Protein AF-0000000072580830 (afdb_homodimer)

Structure (mmCIF, N/CA/C/O backbone):
data_AF-0000000072580830-model_v1
#
loop_
_entity.id
_entity.type
_entity.pdbx_description
1 polymer 'Putative membrane protein'
#
loop_
_atom_site.group_PDB
_atom_site.id
_atom_site.type_symbol
_atom_site.label_atom_id
_atom_site.label_alt_id
_atom_site.label_comp_id
_atom_site.label_asym_id
_atom_site.label_entity_id
_atom_site.label_seq_id
_atom_site.pdbx_PDB_ins_code
_atom_site.Cartn_x
_atom_site.Cartn_y
_atom_site.Cartn_z
_atom_site.occupancy
_atom_site.B_iso_or_equiv
_atom_site.auth_seq_id
_atom_site.auth_comp_id
_atom_site.auth_asym_id
_atom_site.auth_atom_id
_atom_site.pdbx_PDB_model_num
ATOM 1 N N . M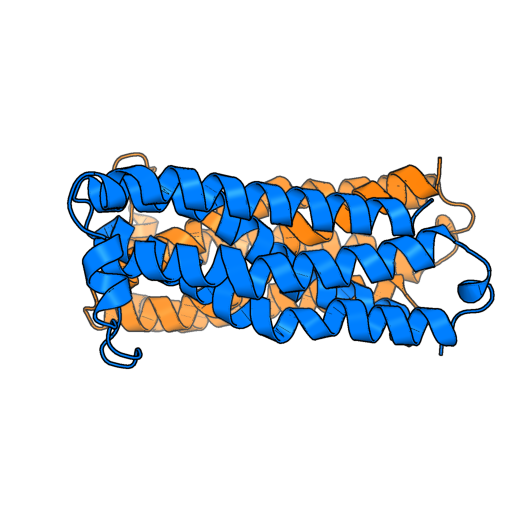ET A 1 1 ? 3.145 -28.297 0.633 1 57.72 1 MET A N 1
ATOM 2 C CA . MET A 1 1 ? 4.148 -27.438 1.234 1 57.72 1 MET A CA 1
ATOM 3 C C . MET A 1 1 ? 4.535 -26.312 0.28 1 57.72 1 MET A C 1
ATOM 5 O O . MET A 1 1 ? 4.578 -25.141 0.674 1 57.72 1 MET A O 1
ATOM 9 N N . ASP A 1 2 ? 4.383 -26.469 -0.96 1 78.81 2 ASP A N 1
ATOM 10 C CA . ASP A 1 2 ? 4.867 -25.516 -1.951 1 78.81 2 ASP A CA 1
ATOM 11 C C . ASP A 1 2 ? 3.873 -24.375 -2.137 1 78.81 2 ASP A C 1
ATOM 13 O O . ASP A 1 2 ? 4.262 -23.203 -2.156 1 78.81 2 ASP A O 1
ATOM 17 N N . GLN A 1 3 ? 2.648 -24.781 -1.882 1 88.38 3 GLN A N 1
ATOM 18 C CA . GLN A 1 3 ? 1.638 -23.75 -2.107 1 88.38 3 GLN A CA 1
ATOM 19 C C . GLN A 1 3 ? 1.532 -22.812 -0.91 1 88.38 3 GLN A C 1
ATOM 21 O O . GLN A 1 3 ? 1.237 -21.625 -1.069 1 88.38 3 GLN A O 1
ATOM 26 N N . PHE A 1 4 ? 1.836 -23.453 0.18 1 94.25 4 PHE A N 1
ATOM 27 C CA . PHE A 1 4 ? 1.721 -22.672 1.403 1 94.25 4 PHE A CA 1
ATOM 28 C C . PHE A 1 4 ? 2.771 -21.562 1.439 1 94.25 4 PHE A C 1
ATOM 30 O O . PHE A 1 4 ? 2.451 -20.406 1.708 1 94.25 4 PHE A O 1
ATOM 37 N N . ILE A 1 5 ? 3.973 -21.875 1.175 1 95.38 5 ILE A N 1
ATOM 38 C CA . ILE A 1 5 ? 5.066 -20.906 1.218 1 95.38 5 ILE A CA 1
ATOM 39 C C . ILE A 1 5 ? 4.867 -19.859 0.128 1 95.38 5 ILE A C 1
ATOM 41 O O . ILE A 1 5 ? 5.137 -18.672 0.343 1 95.38 5 ILE A O 1
ATOM 45 N N . THR A 1 6 ? 4.418 -20.266 -1.011 1 95.38 6 THR A N 1
ATOM 46 C CA . THR A 1 6 ? 4.16 -19.328 -2.098 1 95.38 6 THR A CA 1
ATOM 47 C C . THR A 1 6 ? 3.051 -18.359 -1.719 1 95.38 6 THR A C 1
ATOM 49 O O . THR A 1 6 ? 3.156 -17.156 -1.986 1 95.38 6 THR A O 1
ATOM 52 N N . ALA A 1 7 ? 2.043 -18.875 -1.079 1 96.94 7 ALA A N 1
ATOM 53 C CA . ALA A 1 7 ? 0.951 -18.016 -0.619 1 96.94 7 ALA A CA 1
ATOM 54 C C . ALA A 1 7 ? 1.455 -16.969 0.364 1 96.94 7 ALA A C 1
ATOM 56 O O . ALA A 1 7 ? 1.143 -15.781 0.228 1 96.94 7 ALA A O 1
ATOM 57 N N . LEU A 1 8 ? 2.248 -17.453 1.294 1 97.75 8 LEU A N 1
ATOM 58 C CA . LEU A 1 8 ? 2.795 -16.547 2.291 1 97.75 8 LEU A CA 1
ATOM 59 C C . LEU A 1 8 ? 3.674 -15.484 1.634 1 97.75 8 LEU A C 1
ATOM 61 O O . LEU A 1 8 ? 3.604 -14.305 1.986 1 97.75 8 LEU A O 1
ATOM 65 N N . HIS A 1 9 ? 4.477 -15.898 0.683 1 97.88 9 HIS A N 1
ATOM 66 C CA . HIS A 1 9 ? 5.367 -15 -0.039 1 97.88 9 HIS A CA 1
ATOM 67 C C . HIS A 1 9 ? 4.582 -13.93 -0.788 1 97.88 9 HIS A C 1
ATOM 69 O O . HIS A 1 9 ? 4.879 -12.734 -0.673 1 97.88 9 HIS A O 1
ATOM 75 N N . VAL A 1 10 ? 3.523 -14.273 -1.488 1 97.94 10 VAL A N 1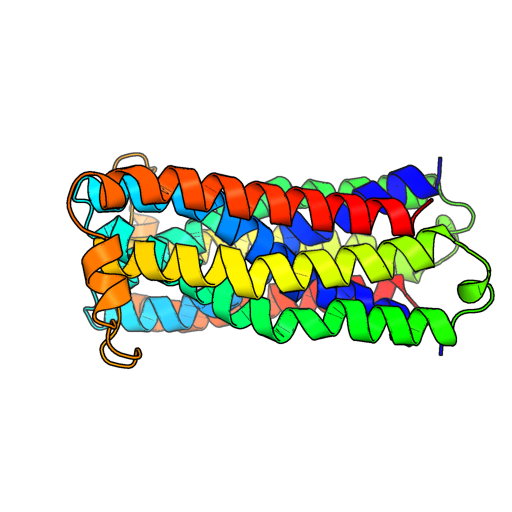
ATOM 76 C CA . VAL A 1 10 ? 2.74 -13.352 -2.305 1 97.94 10 VAL A CA 1
ATOM 77 C C . VAL A 1 10 ? 1.943 -12.414 -1.401 1 97.94 10 VAL A C 1
ATOM 79 O O . VAL A 1 10 ? 1.877 -11.211 -1.651 1 97.94 10 VAL A O 1
ATOM 82 N N . ILE A 1 11 ? 1.366 -12.938 -0.318 1 98.62 11 ILE A N 1
ATOM 83 C CA . ILE A 1 11 ? 0.6 -12.125 0.62 1 98.62 11 ILE A CA 1
ATOM 84 C C . ILE A 1 11 ? 1.52 -11.102 1.287 1 98.62 11 ILE A C 1
ATOM 86 O O . ILE A 1 11 ? 1.152 -9.938 1.44 1 98.62 11 ILE A O 1
ATOM 90 N N . ALA A 1 12 ? 2.709 -11.547 1.646 1 98.62 12 ALA A N 1
ATOM 91 C CA . ALA A 1 12 ? 3.691 -10.617 2.207 1 98.62 12 ALA A CA 1
ATOM 92 C C . ALA A 1 12 ? 4.039 -9.516 1.209 1 98.62 12 ALA A C 1
ATOM 94 O O . ALA A 1 12 ? 4.152 -8.352 1.58 1 98.62 12 ALA A O 1
ATOM 95 N N . ALA A 1 13 ? 4.199 -9.859 -0.048 1 98.69 13 ALA A N 1
ATOM 96 C CA . ALA A 1 13 ? 4.523 -8.875 -1.072 1 98.69 13 ALA A CA 1
ATOM 97 C C . ALA A 1 13 ? 3.406 -7.844 -1.215 1 98.69 13 ALA A C 1
ATOM 99 O O . ALA A 1 13 ? 3.67 -6.648 -1.354 1 98.69 13 ALA A O 1
ATOM 100 N N . ILE A 1 14 ? 2.225 -8.258 -1.159 1 98.69 14 ILE A N 1
ATOM 101 C CA . ILE A 1 14 ? 1.069 -7.379 -1.286 1 98.69 14 ILE A CA 1
ATOM 102 C C . ILE A 1 14 ? 1.047 -6.387 -0.125 1 98.69 14 ILE A C 1
ATOM 104 O O . ILE A 1 14 ? 0.918 -5.18 -0.334 1 98.69 14 ILE A O 1
ATOM 108 N N . LEU A 1 15 ? 1.313 -6.887 1.06 1 98.69 15 LEU A N 1
ATOM 109 C CA . LEU A 1 15 ? 1.139 -6.078 2.26 1 98.69 15 LEU A CA 1
ATOM 110 C C . LEU A 1 15 ? 2.355 -5.188 2.5 1 98.69 15 LEU A C 1
ATOM 112 O O . LEU A 1 15 ? 2.236 -4.113 3.094 1 98.69 15 LEU A O 1
ATOM 116 N N . LEU A 1 16 ? 3.479 -5.664 2.029 1 98.62 16 LEU A N 1
ATOM 117 C CA . LEU A 1 16 ? 4.688 -4.988 2.488 1 98.62 16 LEU A CA 1
ATOM 118 C C . LEU A 1 16 ? 5.32 -4.18 1.36 1 98.62 16 LEU A C 1
ATOM 120 O O . LEU A 1 16 ? 5.906 -3.121 1.604 1 98.62 16 LEU A O 1
ATOM 124 N N . ILE A 1 17 ? 5.141 -4.59 0.109 1 98.75 17 ILE A N 1
ATOM 125 C CA . ILE A 1 17 ? 5.789 -3.896 -0.999 1 98.75 17 ILE A CA 1
ATOM 126 C C . ILE A 1 17 ? 4.855 -2.824 -1.556 1 98.75 17 ILE A C 1
ATOM 128 O O . ILE A 1 17 ? 5.293 -1.717 -1.876 1 98.75 17 ILE A O 1
ATOM 132 N N . GLY A 1 18 ? 3.604 -3.123 -1.675 1 98.31 18 GLY A N 1
ATOM 133 C CA . GLY A 1 18 ? 2.627 -2.197 -2.225 1 98.31 18 GLY A CA 1
ATOM 134 C C . GLY A 1 18 ? 2.633 -0.844 -1.539 1 98.31 18 GLY A C 1
ATOM 135 O O . GLY A 1 18 ? 2.863 0.183 -2.182 1 98.31 18 GLY A O 1
ATOM 136 N N . PRO A 1 19 ? 2.445 -0.881 -0.254 1 97.94 19 PRO A N 1
ATOM 137 C CA . PRO A 1 19 ? 2.443 0.395 0.464 1 97.94 19 PRO A CA 1
ATOM 138 C C . PRO A 1 19 ? 3.76 1.156 0.318 1 97.94 19 PRO A C 1
ATOM 140 O O . PRO A 1 19 ? 3.756 2.385 0.205 1 97.94 19 PRO A O 1
ATOM 143 N N . VAL A 1 20 ? 4.867 0.448 0.302 1 98.62 20 VAL A N 1
ATOM 144 C CA . VAL A 1 20 ? 6.16 1.107 0.165 1 98.62 20 VAL A CA 1
ATOM 145 C C . VAL A 1 20 ? 6.277 1.739 -1.221 1 98.62 20 VAL A C 1
ATOM 147 O O . VAL A 1 20 ? 6.734 2.877 -1.354 1 98.62 20 VAL A O 1
ATOM 150 N N . ALA A 1 21 ? 5.812 1.034 -2.195 1 98.62 21 ALA A N 1
ATOM 151 C CA . ALA A 1 21 ? 5.871 1.535 -3.566 1 98.62 21 ALA A CA 1
ATOM 152 C C . ALA A 1 21 ? 5.043 2.807 -3.721 1 98.62 21 ALA A C 1
ATOM 154 O O . ALA A 1 21 ? 5.504 3.787 -4.312 1 98.62 21 ALA A O 1
ATOM 155 N N . VAL A 1 22 ? 3.949 2.811 -3.15 1 97.94 22 VAL A N 1
ATOM 156 C CA . VAL A 1 22 ? 3.059 3.957 -3.295 1 97.94 22 VAL A CA 1
ATOM 157 C C . VAL A 1 22 ? 3.557 5.109 -2.424 1 97.94 22 VAL A C 1
ATOM 159 O O . VAL A 1 22 ? 3.547 6.266 -2.85 1 97.94 22 VAL A O 1
ATOM 162 N N . ALA A 1 23 ? 3.98 4.777 -1.238 1 98.38 23 ALA A N 1
ATOM 163 C CA . ALA A 1 23 ? 4.484 5.816 -0.343 1 98.38 23 ALA A CA 1
ATOM 164 C C . ALA A 1 23 ? 5.699 6.516 -0.943 1 98.38 23 ALA A C 1
ATOM 166 O O . ALA A 1 23 ? 5.812 7.742 -0.877 1 98.38 23 ALA A O 1
ATOM 167 N N . THR A 1 24 ? 6.559 5.77 -1.553 1 98.5 24 THR A N 1
ATOM 168 C CA . THR A 1 24 ? 7.754 6.367 -2.139 1 98.5 24 THR A CA 1
ATOM 169 C C . THR A 1 24 ? 7.398 7.203 -3.365 1 98.5 24 THR A C 1
ATOM 171 O O . THR A 1 24 ? 8.031 8.227 -3.631 1 98.5 24 THR A O 1
ATOM 174 N N . SER A 1 25 ? 6.359 6.855 -4.078 1 98.19 25 SER A N 1
ATOM 175 C CA . SER A 1 25 ? 5.953 7.59 -5.27 1 98.19 25 SER A CA 1
ATOM 176 C C . SER A 1 25 ? 5.27 8.906 -4.906 1 98.19 25 SER A C 1
ATOM 178 O O . SER A 1 25 ? 5.363 9.891 -5.645 1 98.19 25 SER A O 1
ATOM 180 N N . ALA A 1 26 ? 4.645 8.906 -3.777 1 97.94 26 ALA A N 1
ATOM 181 C CA . ALA A 1 26 ? 3.85 10.07 -3.4 1 97.94 26 ALA A CA 1
ATOM 182 C C . ALA A 1 26 ? 4.66 11.031 -2.535 1 97.94 26 ALA A C 1
ATOM 184 O O . ALA A 1 26 ? 4.223 12.148 -2.266 1 97.94 26 ALA A O 1
ATOM 185 N N . PHE A 1 27 ? 5.844 10.633 -2.1 1 98.56 27 PHE A N 1
ATOM 186 C CA . PHE A 1 27 ? 6.594 11.383 -1.104 1 98.56 27 PHE A CA 1
ATOM 187 C C . PHE A 1 27 ? 7.055 12.719 -1.668 1 98.56 27 PHE A C 1
ATOM 189 O O . PHE A 1 27 ? 6.82 13.773 -1.063 1 98.56 27 PHE A O 1
ATOM 196 N N . ALA A 1 28 ? 7.594 12.688 -2.883 1 98.62 28 ALA A N 1
ATOM 197 C CA . ALA A 1 28 ? 8.234 13.883 -3.426 1 98.62 28 ALA A CA 1
ATOM 198 C C . ALA A 1 28 ? 7.215 14.984 -3.678 1 98.62 28 ALA A C 1
ATOM 200 O O . ALA A 1 28 ? 7.395 16.125 -3.225 1 98.62 28 ALA A O 1
ATOM 201 N N . PRO A 1 29 ? 6.113 14.727 -4.32 1 98.06 29 PRO A N 1
ATOM 202 C CA . PRO A 1 29 ? 5.133 15.797 -4.508 1 98.06 29 PRO A CA 1
ATOM 203 C C . PRO A 1 29 ? 4.547 16.297 -3.189 1 98.06 29 PRO A C 1
ATOM 205 O O . PRO A 1 29 ? 4.262 17.484 -3.051 1 98.06 29 PRO A O 1
ATOM 208 N N . THR A 1 30 ? 4.383 15.438 -2.252 1 97.62 30 THR A N 1
ATOM 209 C CA . THR A 1 30 ? 3.873 15.82 -0.941 1 97.62 30 THR A CA 1
ATOM 210 C C . THR A 1 30 ? 4.887 16.688 -0.203 1 97.62 30 THR A C 1
ATOM 212 O O . THR A 1 30 ? 4.512 17.656 0.476 1 97.62 30 THR A O 1
ATOM 215 N N . LEU A 1 31 ? 6.137 16.344 -0.385 1 98.12 31 LEU A N 1
ATOM 216 C CA . LEU A 1 31 ? 7.195 17.141 0.238 1 98.12 31 LEU A CA 1
ATOM 217 C C . LEU A 1 31 ? 7.242 18.547 -0.353 1 98.12 31 LEU A C 1
ATOM 219 O O . LEU A 1 31 ? 7.41 19.516 0.378 1 98.12 31 LEU A O 1
ATOM 223 N N . ARG A 1 32 ? 7.039 18.625 -1.659 1 97.75 32 ARG A N 1
ATOM 224 C CA . ARG A 1 32 ? 7.016 19.938 -2.299 1 97.75 32 ARG A CA 1
ATOM 225 C C . ARG A 1 32 ? 5.879 20.797 -1.753 1 97.75 32 ARG A C 1
ATOM 227 O O . ARG A 1 32 ? 6.055 21.984 -1.511 1 97.75 32 ARG A O 1
ATOM 234 N N . ALA A 1 33 ? 4.785 20.172 -1.539 1 95.94 33 ALA A N 1
ATOM 235 C CA . ALA A 1 33 ? 3.643 20.891 -0.977 1 95.94 33 ALA A CA 1
ATOM 236 C C . ALA A 1 33 ? 3.936 21.344 0.446 1 95.94 33 ALA A C 1
ATOM 238 O O . ALA A 1 33 ? 3.596 22.469 0.819 1 95.94 33 ALA A O 1
ATOM 239 N N . ALA A 1 34 ? 4.562 20.531 1.182 1 96.19 34 ALA A N 1
ATOM 240 C CA . ALA A 1 34 ? 4.918 20.891 2.551 1 96.19 34 ALA A CA 1
ATOM 241 C C . ALA A 1 34 ? 5.934 22.031 2.57 1 96.19 34 ALA A C 1
ATOM 243 O O . ALA A 1 34 ? 5.824 22.953 3.379 1 96.19 34 ALA A O 1
ATOM 244 N N . GLN A 1 35 ? 6.844 21.953 1.695 1 95.38 35 GLN A N 1
ATOM 245 C CA . GLN A 1 35 ? 7.875 22.984 1.612 1 95.38 35 GLN A CA 1
ATOM 246 C C . GLN A 1 35 ? 7.285 24.312 1.172 1 95.38 35 GLN A C 1
ATOM 248 O O . GLN A 1 35 ? 7.844 25.375 1.462 1 95.38 35 GLN A O 1
ATOM 253 N N . SER A 1 36 ? 6.164 24.234 0.526 1 94.81 36 SER A N 1
ATOM 254 C CA . SER A 1 36 ? 5.508 25.453 0.074 1 94.81 36 SER A CA 1
ATOM 255 C C . SER A 1 36 ? 4.609 26.031 1.163 1 94.81 36 SER A C 1
ATOM 257 O O . SER A 1 36 ? 3.92 27.031 0.94 1 94.81 36 SER A O 1
ATOM 259 N N . GLY A 1 37 ? 4.508 25.359 2.346 1 91.81 37 GLY A N 1
ATOM 260 C CA . GLY A 1 37 ? 3.859 25.984 3.49 1 91.81 37 GLY A CA 1
ATOM 261 C C . GLY A 1 37 ? 2.572 25.281 3.893 1 91.81 37 GLY A C 1
ATOM 262 O O . GLY A 1 37 ? 1.855 25.766 4.777 1 91.81 37 GLY A O 1
ATOM 263 N N . SER A 1 38 ? 2.229 24.188 3.311 1 89.5 38 SER A N 1
ATOM 264 C CA . SER A 1 38 ? 1.016 23.453 3.662 1 89.5 38 SER A CA 1
ATOM 265 C C . SER A 1 38 ? 1.208 22.641 4.941 1 89.5 38 SER A C 1
ATOM 267 O O . SER A 1 38 ? 1.911 21.625 4.945 1 89.5 38 SER A O 1
ATOM 269 N N . ALA A 1 39 ? 0.574 23.109 5.957 1 86.81 39 ALA A N 1
ATOM 270 C CA . ALA A 1 39 ? 0.662 22.406 7.234 1 86.81 39 ALA A CA 1
ATOM 271 C C . ALA A 1 39 ? 0.086 21 7.121 1 86.81 39 ALA A C 1
ATOM 273 O O . ALA A 1 39 ? 0.64 20.047 7.68 1 86.81 39 ALA A O 1
ATOM 274 N N . LYS A 1 40 ? -0.948 20.859 6.367 1 88.75 40 LYS A N 1
ATOM 275 C CA . LYS A 1 40 ? -1.578 19.562 6.129 1 88.75 40 LYS A CA 1
ATOM 276 C C . LYS A 1 40 ? -0.614 18.594 5.438 1 88.75 40 LYS A C 1
ATOM 278 O O . LYS A 1 40 ? -0.58 17.406 5.754 1 88.75 40 LYS A O 1
ATOM 283 N N . ALA A 1 41 ? 0.185 19.156 4.594 1 94.5 41 ALA A N 1
ATOM 284 C CA . ALA A 1 41 ? 1.118 18.328 3.822 1 94.5 41 ALA A CA 1
ATOM 285 C C . ALA A 1 41 ? 2.229 17.781 4.715 1 94.5 41 ALA A C 1
ATOM 287 O O . ALA A 1 41 ? 2.807 16.734 4.422 1 94.5 41 ALA A O 1
ATOM 288 N N . VAL A 1 42 ? 2.516 18.453 5.754 1 95.44 42 VAL A N 1
ATOM 289 C CA . VAL A 1 42 ? 3.553 17.969 6.668 1 95.44 42 VAL A CA 1
ATOM 290 C C . VAL A 1 42 ? 3.125 16.656 7.293 1 95.44 42 VAL A C 1
ATOM 292 O O . VAL A 1 42 ? 3.916 15.703 7.359 1 95.44 42 VAL A O 1
ATOM 295 N N . GLY A 1 43 ? 1.921 16.562 7.742 1 94.69 43 GLY A N 1
ATOM 296 C CA . GLY A 1 43 ? 1.408 15.297 8.25 1 94.69 43 GLY A CA 1
ATOM 297 C C . GLY A 1 43 ? 1.43 14.188 7.219 1 94.69 43 GLY A C 1
ATOM 298 O O . GLY A 1 43 ? 1.714 13.031 7.547 1 94.69 43 GLY A O 1
ATOM 299 N N . SER A 1 44 ? 1.12 14.586 5.988 1 97 44 SER A N 1
ATOM 300 C CA . SER A 1 44 ? 1.147 13.617 4.898 1 97 44 SER A CA 1
ATOM 301 C C . SER A 1 44 ? 2.559 13.086 4.664 1 97 44 SER A C 1
ATOM 303 O O . SER A 1 44 ? 2.754 11.891 4.469 1 97 44 SER A O 1
ATOM 305 N N . VAL A 1 45 ? 3.52 13.977 4.684 1 98.06 45 VAL A N 1
ATOM 306 C CA . VAL A 1 45 ? 4.91 13.578 4.488 1 98.06 45 VAL A CA 1
ATOM 307 C C . VAL A 1 45 ? 5.324 12.602 5.59 1 98.06 45 VAL A C 1
ATOM 309 O O . VAL A 1 45 ? 5.938 11.57 5.309 1 98.06 45 VAL A O 1
ATOM 312 N N . ALA A 1 46 ? 4.957 12.914 6.816 1 96.94 46 ALA A N 1
ATOM 313 C CA . ALA A 1 46 ? 5.301 12.055 7.949 1 96.94 46 ALA A CA 1
ATOM 314 C C . ALA A 1 46 ? 4.66 10.68 7.816 1 96.94 46 ALA A C 1
ATOM 316 O O . ALA A 1 46 ? 5.293 9.664 8.109 1 96.94 46 ALA A O 1
ATOM 317 N N . THR A 1 47 ? 3.441 10.688 7.359 1 96.88 47 THR A N 1
ATOM 318 C CA . THR A 1 47 ? 2.727 9.43 7.176 1 96.88 47 THR A CA 1
ATOM 319 C C . THR A 1 47 ? 3.396 8.578 6.098 1 96.88 47 THR A C 1
ATOM 321 O O . THR A 1 47 ? 3.615 7.383 6.293 1 96.88 47 THR A O 1
ATOM 324 N N . LEU A 1 48 ? 3.727 9.164 4.996 1 98.12 48 LEU A N 1
ATOM 325 C CA . LEU A 1 48 ? 4.355 8.445 3.889 1 98.12 48 LEU A CA 1
ATOM 326 C C . LEU A 1 48 ? 5.727 7.918 4.293 1 98.12 48 LEU A C 1
ATOM 328 O O . LEU A 1 48 ? 6.047 6.754 4.047 1 98.12 48 LEU A O 1
ATOM 332 N N . ALA A 1 49 ? 6.52 8.789 4.914 1 98.19 49 ALA A N 1
ATOM 333 C CA . ALA A 1 49 ? 7.844 8.383 5.375 1 98.19 49 ALA A CA 1
ATOM 334 C C . ALA A 1 49 ? 7.746 7.254 6.398 1 98.19 49 ALA A C 1
ATOM 336 O O . ALA A 1 49 ? 8.555 6.32 6.383 1 98.19 49 ALA A O 1
ATOM 337 N N . GLY A 1 50 ? 6.77 7.383 7.27 1 96.75 50 GLY A N 1
ATOM 338 C CA . GLY A 1 50 ? 6.551 6.34 8.258 1 96.75 50 GLY A CA 1
ATOM 339 C C . GLY A 1 50 ? 6.195 4.996 7.645 1 96.75 50 GLY A C 1
ATOM 340 O O . GLY A 1 50 ? 6.695 3.957 8.078 1 96.75 50 GLY A O 1
ATOM 341 N N . MET A 1 51 ? 5.312 5.031 6.707 1 97.69 51 MET A N 1
ATOM 342 C CA . MET A 1 51 ? 4.926 3.816 5.996 1 97.69 51 MET A CA 1
ATOM 343 C C . MET A 1 51 ? 6.133 3.174 5.32 1 97.69 51 MET A C 1
ATOM 345 O O . MET A 1 51 ? 6.344 1.964 5.434 1 97.69 51 MET A O 1
ATOM 349 N N . THR A 1 52 ? 6.906 3.986 4.625 1 98.44 52 THR A N 1
ATOM 350 C CA . THR A 1 52 ? 8.094 3.482 3.949 1 98.44 52 THR A CA 1
ATOM 351 C C . THR A 1 52 ? 9.055 2.84 4.949 1 98.44 52 THR A C 1
ATOM 353 O O . THR A 1 52 ? 9.555 1.736 4.719 1 98.44 52 THR A O 1
ATOM 356 N N . ARG A 1 53 ? 9.281 3.512 6.012 1 97.56 53 ARG A N 1
ATOM 357 C CA . ARG A 1 53 ? 10.234 3.027 7.008 1 97.56 53 ARG A CA 1
ATOM 358 C C . ARG A 1 53 ? 9.75 1.734 7.648 1 97.56 53 ARG A C 1
ATOM 360 O O . ARG A 1 53 ? 10.477 0.739 7.68 1 97.56 53 ARG A O 1
ATOM 367 N N . ARG A 1 54 ? 8.539 1.726 8.125 1 96.81 54 ARG A N 1
ATOM 368 C CA . ARG A 1 54 ? 7.988 0.584 8.852 1 96.81 54 ARG A CA 1
ATOM 369 C C . ARG A 1 54 ? 7.879 -0.638 7.941 1 96.81 54 ARG A C 1
ATOM 371 O O . ARG A 1 54 ? 8.406 -1.703 8.258 1 96.81 54 ARG A O 1
ATOM 378 N N . TYR A 1 55 ? 7.266 -0.466 6.863 1 98 55 TYR A N 1
ATOM 379 C CA . TYR A 1 55 ? 7.055 -1.592 5.957 1 98 55 TYR A CA 1
ATOM 380 C C . TYR A 1 55 ? 8.32 -1.892 5.16 1 98 55 TYR A C 1
ATOM 382 O O . TYR A 1 55 ? 8.508 -3.014 4.684 1 98 55 TYR A O 1
ATOM 390 N N . GLY A 1 56 ? 9.172 -0.921 4.996 1 97.88 56 GLY A N 1
ATOM 391 C CA . GLY A 1 56 ? 10.445 -1.15 4.34 1 97.88 56 GLY A CA 1
ATOM 392 C C . GLY A 1 56 ? 11.344 -2.113 5.098 1 97.88 56 GLY A C 1
ATOM 393 O O . GLY A 1 56 ? 11.906 -3.037 4.508 1 97.88 56 GLY A O 1
ATOM 394 N N . TYR A 1 57 ? 11.391 -1.944 6.352 1 97.06 57 TYR A N 1
ATOM 395 C CA . TYR A 1 57 ? 12.219 -2.83 7.168 1 97.06 57 TYR A CA 1
ATOM 396 C C . TYR A 1 57 ? 11.664 -4.25 7.16 1 97.06 57 TYR A C 1
ATOM 398 O O . TYR A 1 57 ? 12.406 -5.211 6.93 1 97.06 57 TYR A O 1
ATOM 406 N N . ILE A 1 58 ? 10.383 -4.355 7.312 1 98.06 58 ILE A N 1
ATOM 407 C CA . ILE A 1 58 ? 9.766 -5.668 7.465 1 98.06 58 ILE A CA 1
ATOM 408 C C . ILE A 1 58 ? 9.648 -6.348 6.102 1 98.06 58 ILE A C 1
ATOM 410 O O . ILE A 1 58 ? 9.422 -7.559 6.02 1 98.06 58 ILE A O 1
ATOM 414 N N . SER A 1 59 ? 9.82 -5.594 5.027 1 98.12 59 SER A N 1
ATOM 415 C CA . SER A 1 59 ? 9.648 -6.133 3.682 1 98.12 59 SER A CA 1
ATOM 416 C C . SER A 1 59 ? 10.758 -7.129 3.342 1 98.12 59 SER A C 1
ATOM 418 O O . SER A 1 59 ? 10.648 -7.875 2.367 1 98.12 59 SER A O 1
ATOM 420 N N . LEU A 1 60 ? 11.805 -7.207 4.145 1 97.62 60 LEU A N 1
ATOM 421 C CA . LEU A 1 60 ? 12.805 -8.25 3.967 1 97.62 60 LEU A CA 1
ATOM 422 C C . LEU A 1 60 ? 12.164 -9.633 4.004 1 97.62 60 LEU A C 1
ATOM 424 O O . LEU A 1 60 ? 12.688 -10.578 3.412 1 97.62 60 LEU A O 1
ATOM 428 N N . LEU A 1 61 ? 11.055 -9.727 4.691 1 98.06 61 LEU A N 1
ATOM 429 C CA . LEU A 1 61 ? 10.305 -10.977 4.781 1 98.06 61 LEU A CA 1
ATOM 430 C C . LEU A 1 61 ? 9.961 -11.5 3.393 1 98.06 61 LEU A C 1
ATOM 432 O O . LEU A 1 61 ? 9.922 -12.719 3.176 1 98.06 61 LEU A O 1
ATOM 436 N N . VAL A 1 62 ? 9.789 -10.609 2.418 1 98.19 62 VAL A N 1
ATOM 437 C CA . VAL A 1 62 ? 9.32 -11 1.091 1 98.19 62 VAL A CA 1
ATOM 438 C C . VAL A 1 62 ? 10.414 -11.789 0.37 1 98.19 62 VAL A C 1
ATOM 440 O O . VAL A 1 62 ? 10.188 -12.93 -0.045 1 98.19 62 VAL A O 1
ATOM 443 N N . PRO A 1 63 ? 11.656 -11.312 0.257 1 97.31 63 PRO A N 1
ATOM 444 C CA . PRO A 1 63 ? 12.695 -12.125 -0.38 1 97.31 63 PRO A CA 1
ATOM 445 C C . PRO A 1 63 ? 13.094 -13.336 0.459 1 97.31 63 PRO A C 1
ATOM 447 O O . PRO A 1 63 ? 13.461 -14.383 -0.09 1 97.31 63 PRO A O 1
ATOM 450 N N . VAL A 1 64 ? 13.016 -13.258 1.771 1 97.56 64 VAL A N 1
ATOM 451 C CA . VAL A 1 64 ? 13.32 -14.414 2.613 1 97.56 64 VAL A CA 1
ATOM 452 C C . VAL A 1 64 ? 12.328 -15.539 2.324 1 97.56 64 VAL A C 1
ATOM 454 O O . VAL A 1 64 ? 12.727 -16.688 2.113 1 97.56 64 VAL A O 1
ATOM 457 N N . LEU A 1 65 ? 11.055 -15.227 2.242 1 97.38 65 LEU A N 1
ATOM 458 C CA . LEU A 1 65 ? 10.039 -16.219 1.897 1 97.38 65 LEU A CA 1
ATOM 459 C C . LEU A 1 65 ? 10.227 -16.703 0.465 1 97.38 65 LEU A C 1
ATOM 461 O O . LEU A 1 65 ? 10.008 -17.891 0.173 1 97.38 65 LEU A O 1
ATOM 465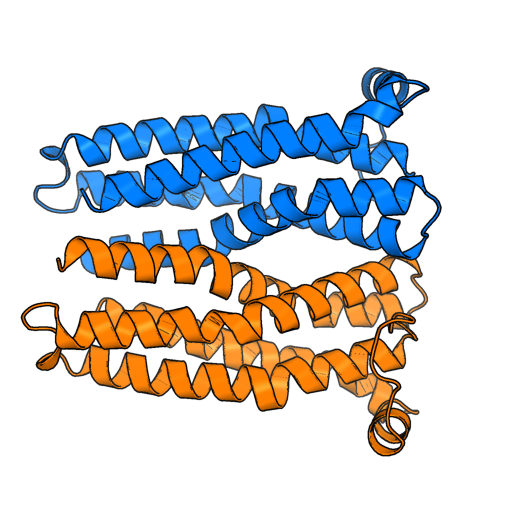 N N . GLY A 1 66 ? 10.625 -15.805 -0.384 1 95.88 66 GLY A N 1
ATOM 466 C CA . GLY A 1 66 ? 10.945 -16.203 -1.746 1 95.88 66 GLY A CA 1
ATOM 467 C C . GLY A 1 66 ? 12.094 -17.188 -1.827 1 95.88 66 GLY A C 1
ATOM 468 O O . GLY A 1 66 ? 12.062 -18.125 -2.621 1 95.88 66 GLY A O 1
ATOM 469 N N . LEU A 1 67 ? 13.133 -16.938 -0.96 1 95.5 67 LEU A N 1
ATOM 470 C CA . LEU A 1 67 ? 14.281 -17.844 -0.899 1 95.5 67 LEU A CA 1
ATOM 471 C C . LEU A 1 67 ? 13.867 -19.219 -0.402 1 95.5 67 LEU A C 1
ATOM 473 O O . LEU A 1 67 ? 14.305 -20.234 -0.941 1 95.5 67 LEU A O 1
ATOM 477 N N . VAL A 1 68 ? 13.008 -19.234 0.564 1 95.38 68 VAL A N 1
ATOM 478 C CA . VAL A 1 68 ? 12.477 -20.5 1.063 1 95.38 68 VAL A CA 1
ATOM 479 C C . VAL A 1 68 ? 11.711 -21.203 -0.044 1 95.38 68 VAL A C 1
ATOM 481 O O . VAL A 1 68 ? 11.891 -22.406 -0.264 1 95.38 68 VAL A O 1
ATOM 484 N N . ALA A 1 69 ? 10.914 -20.484 -0.737 1 92.94 69 ALA A N 1
ATOM 485 C CA . ALA A 1 69 ? 10.18 -21.062 -1.866 1 92.94 69 ALA A CA 1
ATOM 486 C C . ALA A 1 69 ? 11.141 -21.562 -2.939 1 92.94 69 ALA A C 1
ATOM 488 O O . ALA A 1 69 ? 10.922 -22.641 -3.518 1 92.94 69 ALA A O 1
ATOM 489 N N . PHE A 1 70 ? 12.188 -20.828 -3.121 1 91.69 70 PHE A N 1
ATOM 490 C CA . PHE A 1 70 ? 13.219 -21.172 -4.09 1 91.69 70 PHE A CA 1
ATOM 491 C C . PHE A 1 70 ? 13.844 -22.531 -3.752 1 91.69 70 PHE A C 1
ATOM 493 O O . PHE A 1 70 ? 14.148 -23.312 -4.645 1 91.69 70 PHE A O 1
ATOM 500 N N . MET A 1 71 ? 13.914 -22.859 -2.562 1 92.5 71 MET A N 1
ATOM 501 C CA . MET A 1 71 ? 14.602 -24.062 -2.109 1 92.5 71 MET A CA 1
ATOM 502 C C . MET A 1 71 ? 13.625 -25.219 -1.934 1 92.5 71 MET A C 1
ATOM 504 O O . MET A 1 71 ? 14.031 -26.375 -1.836 1 92.5 71 MET A O 1
ATOM 508 N N . THR A 1 72 ? 12.336 -24.906 -1.975 1 90.38 72 THR A N 1
ATOM 509 C CA . THR A 1 72 ? 11.398 -25.969 -1.599 1 90.38 72 THR A CA 1
ATOM 510 C C . THR A 1 72 ? 10.477 -26.312 -2.766 1 90.38 72 THR A C 1
ATOM 512 O O . THR A 1 72 ? 9.867 -27.375 -2.791 1 90.38 72 THR A O 1
ATOM 515 N N . VAL A 1 73 ? 10.32 -25.375 -3.619 1 86.75 73 VAL A N 1
ATOM 516 C CA . VAL A 1 73 ? 9.438 -25.609 -4.754 1 86.75 73 VAL A CA 1
ATOM 517 C C . VAL A 1 73 ? 10.203 -26.328 -5.859 1 86.75 73 VAL A C 1
ATOM 519 O O . VAL A 1 73 ? 11.297 -25.922 -6.242 1 86.75 73 VAL A O 1
ATOM 522 N N . ASP A 1 74 ? 9.664 -27.344 -6.359 1 86.5 74 ASP A N 1
ATOM 523 C CA . ASP A 1 74 ? 10.312 -28.188 -7.355 1 86.5 74 ASP A CA 1
ATOM 524 C C . ASP A 1 74 ? 10.641 -27.406 -8.617 1 86.5 74 ASP A C 1
ATOM 526 O O . ASP A 1 74 ? 9.781 -26.703 -9.156 1 86.5 74 ASP A O 1
ATOM 530 N N . GLY A 1 75 ? 11.867 -27.438 -9 1 87.88 75 GLY A N 1
ATOM 531 C CA . GLY A 1 75 ? 12.289 -26.859 -10.266 1 87.88 75 GLY A CA 1
ATOM 532 C C . GLY A 1 75 ? 12.656 -25.391 -10.148 1 87.88 75 GLY A C 1
ATOM 533 O O . GLY A 1 75 ? 13.148 -24.781 -11.102 1 87.88 75 GLY A O 1
ATOM 534 N N . ALA A 1 76 ? 12.344 -24.906 -9.086 1 85.06 76 ALA A N 1
ATOM 535 C CA . ALA A 1 76 ? 12.602 -23.484 -8.914 1 85.06 76 ALA A CA 1
ATOM 536 C C . ALA A 1 76 ? 14.102 -23.188 -8.992 1 85.06 76 ALA A C 1
ATOM 538 O O . ALA A 1 76 ? 14.508 -22.188 -9.594 1 85.06 76 ALA A O 1
ATOM 539 N N . MET A 1 77 ? 14.906 -24.125 -8.547 1 89.12 77 MET A N 1
ATOM 540 C CA . MET A 1 77 ? 16.344 -23.906 -8.469 1 89.12 77 MET A CA 1
ATOM 541 C C . MET A 1 77 ? 16.984 -23.984 -9.852 1 89.12 77 MET A C 1
ATOM 543 O O . MET A 1 77 ? 18.094 -23.484 -10.055 1 89.12 77 MET A O 1
ATOM 547 N N . GLN A 1 78 ? 16.266 -24.531 -10.727 1 90.75 78 GLN A N 1
ATOM 548 C CA . GLN A 1 78 ? 16.828 -24.703 -12.062 1 90.75 78 GLN A CA 1
ATOM 549 C C . GLN A 1 78 ? 16.469 -23.516 -12.953 1 90.75 78 GLN A C 1
ATOM 551 O O . GLN A 1 78 ? 16.953 -23.406 -14.086 1 90.75 78 GLN A O 1
ATOM 556 N N . ASN A 1 79 ? 15.609 -22.703 -12.43 1 91.62 79 ASN A N 1
ATOM 557 C CA . ASN A 1 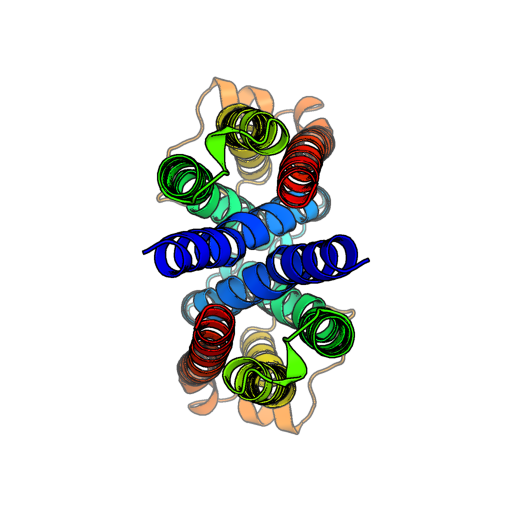79 ? 15.203 -21.516 -13.18 1 91.62 79 ASN A CA 1
ATOM 558 C C . ASN A 1 79 ? 16.094 -20.312 -12.859 1 91.62 79 ASN A C 1
ATOM 560 O O . ASN A 1 79 ? 16.031 -19.766 -11.758 1 91.62 79 ASN A O 1
ATOM 564 N N . TYR A 1 80 ? 16.844 -19.812 -13.727 1 93.12 80 TYR A N 1
ATOM 565 C CA . TYR A 1 80 ? 17.812 -18.75 -13.516 1 93.12 80 TYR A CA 1
ATOM 566 C C . TYR A 1 80 ? 17.125 -17.422 -13.266 1 93.12 80 TYR A C 1
ATOM 568 O O . TYR A 1 80 ? 17.703 -16.516 -12.656 1 93.12 80 TYR A O 1
ATOM 576 N N . ALA A 1 81 ? 15.914 -17.281 -13.812 1 93.38 81 ALA A N 1
ATOM 577 C CA . ALA A 1 81 ? 15.148 -16.062 -13.562 1 93.38 81 ALA A CA 1
ATOM 578 C C . ALA A 1 81 ? 14.898 -15.875 -12.07 1 93.38 81 ALA A C 1
ATOM 580 O O . ALA A 1 81 ? 14.898 -14.742 -11.57 1 93.38 81 ALA A O 1
ATOM 581 N N . PHE A 1 82 ? 14.75 -17 -11.383 1 94.56 82 PHE A N 1
ATOM 582 C CA . PHE A 1 82 ? 14.531 -16.906 -9.945 1 94.56 82 PHE A CA 1
ATOM 583 C C . PHE A 1 82 ? 15.812 -16.484 -9.227 1 94.56 82 PHE A C 1
ATOM 585 O O . PHE A 1 82 ? 15.758 -15.758 -8.234 1 94.56 82 PHE A O 1
ATOM 592 N N . HIS A 1 83 ? 16.938 -16.938 -9.68 1 95.06 83 HIS A N 1
ATOM 593 C CA . HIS A 1 83 ? 18.203 -16.484 -9.117 1 95.06 83 HIS A CA 1
ATOM 594 C C . HIS A 1 83 ? 18.359 -14.977 -9.25 1 95.06 83 HIS A C 1
ATOM 596 O O . HIS A 1 83 ? 18.719 -14.297 -8.289 1 95.06 83 HIS A O 1
ATOM 602 N N . ALA A 1 84 ? 18.062 -14.508 -10.398 1 96.94 84 ALA A N 1
ATOM 603 C CA . ALA A 1 84 ? 18.156 -13.07 -10.656 1 96.94 84 ALA A CA 1
ATOM 604 C C . ALA A 1 84 ? 17.156 -12.289 -9.797 1 96.94 84 ALA A C 1
ATOM 606 O O . ALA A 1 84 ? 17.469 -11.203 -9.305 1 96.94 84 ALA A O 1
ATOM 607 N N . ALA A 1 85 ? 15.953 -12.898 -9.656 1 97.56 85 ALA A N 1
ATOM 608 C CA . ALA A 1 85 ? 14.93 -12.234 -8.859 1 97.56 85 ALA A CA 1
ATOM 609 C C . ALA A 1 85 ? 15.383 -12.102 -7.402 1 97.56 85 ALA A C 1
ATOM 611 O O . ALA A 1 85 ? 15.156 -11.062 -6.773 1 97.56 85 ALA A O 1
ATOM 612 N N . ILE A 1 86 ? 15.992 -13.062 -6.895 1 96.56 86 ILE A N 1
ATOM 613 C CA . ILE A 1 86 ? 16.484 -13.016 -5.52 1 96.56 86 ILE A CA 1
ATOM 614 C C . ILE A 1 86 ? 17.562 -11.945 -5.387 1 96.56 86 ILE A C 1
ATOM 616 O O . ILE A 1 86 ? 17.531 -11.133 -4.461 1 96.56 86 ILE A O 1
ATOM 620 N N . LEU A 1 87 ? 18.453 -11.961 -6.316 1 97.12 87 LEU A N 1
ATOM 621 C CA . LEU A 1 87 ? 19.531 -10.992 -6.273 1 97.12 87 LEU A CA 1
ATOM 622 C C . LEU A 1 87 ? 19 -9.57 -6.387 1 97.12 87 LEU A C 1
ATOM 624 O O . LEU A 1 87 ? 19.375 -8.688 -5.609 1 97.12 87 LEU A O 1
ATOM 628 N N . THR A 1 88 ? 18.094 -9.367 -7.336 1 98.25 88 THR A N 1
ATOM 629 C CA . THR A 1 88 ? 17.547 -8.031 -7.551 1 98.25 88 THR A CA 1
ATOM 630 C C . THR A 1 88 ? 16.719 -7.582 -6.348 1 98.25 88 THR A C 1
ATOM 632 O O . THR A 1 88 ? 16.719 -6.402 -6 1 98.25 88 THR A O 1
ATOM 635 N N . SER A 1 89 ? 16.047 -8.516 -5.695 1 98.06 89 SER A N 1
ATOM 636 C CA . SER A 1 89 ? 15.258 -8.148 -4.52 1 98.06 89 SER A CA 1
ATOM 637 C C . SER A 1 89 ? 16.156 -7.684 -3.379 1 98.06 89 SER A C 1
ATOM 639 O O . SER A 1 89 ? 15.805 -6.758 -2.648 1 98.06 89 SER A O 1
ATOM 641 N N . LEU A 1 90 ? 17.297 -8.32 -3.219 1 97.38 90 LEU A N 1
ATOM 642 C CA . LEU A 1 90 ? 18.234 -7.906 -2.182 1 97.38 90 LEU A CA 1
ATOM 643 C C . LEU A 1 90 ? 18.797 -6.52 -2.477 1 97.38 90 LEU A C 1
ATOM 645 O O . LEU A 1 90 ? 18.938 -5.695 -1.568 1 97.38 90 LEU A O 1
ATOM 649 N N . VAL A 1 91 ? 19.094 -6.297 -3.701 1 98.38 91 VAL A N 1
ATOM 650 C CA . VAL A 1 91 ? 19.578 -4.984 -4.117 1 98.38 91 VAL A CA 1
ATOM 651 C C . VAL A 1 91 ? 18.516 -3.928 -3.854 1 98.38 91 VAL A C 1
ATOM 653 O O . VAL A 1 91 ? 18.812 -2.855 -3.32 1 98.38 91 VAL A O 1
ATOM 656 N N . ALA A 1 92 ? 17.281 -4.25 -4.238 1 98.56 92 ALA A N 1
ATOM 657 C CA . ALA A 1 92 ? 16.172 -3.318 -4.012 1 98.56 92 ALA A CA 1
ATOM 658 C C . ALA A 1 92 ? 16.031 -2.996 -2.525 1 98.56 92 ALA A C 1
ATOM 660 O O . ALA A 1 92 ? 15.828 -1.84 -2.152 1 98.56 92 ALA A O 1
ATOM 661 N N . TRP A 1 93 ? 16.172 -4.035 -1.759 1 98.25 93 TRP A N 1
ATOM 662 C CA . TRP A 1 93 ? 16.031 -3.832 -0.32 1 98.25 93 TRP A CA 1
ATOM 663 C C . TRP A 1 93 ? 17.156 -2.963 0.222 1 98.25 93 TRP A C 1
ATOM 665 O O . TRP A 1 93 ? 16.922 -2.088 1.06 1 98.25 93 TRP A O 1
ATOM 675 N N . LEU A 1 94 ? 18.344 -3.135 -0.234 1 98.31 94 LEU A N 1
ATOM 676 C CA . LEU A 1 94 ? 19.469 -2.312 0.182 1 98.31 94 LEU A CA 1
ATOM 677 C C . LEU A 1 94 ? 19.281 -0.865 -0.26 1 98.31 94 LEU A C 1
ATOM 679 O O . LEU A 1 94 ? 19.609 0.062 0.489 1 98.31 94 LEU A O 1
ATOM 683 N N . VAL A 1 95 ? 18.797 -0.658 -1.489 1 98.62 95 VAL A N 1
ATOM 684 C CA . VAL A 1 95 ? 18.484 0.685 -1.975 1 98.62 95 VAL A CA 1
ATOM 685 C C . VAL A 1 95 ? 17.469 1.347 -1.06 1 98.62 95 VAL A C 1
ATOM 687 O O . VAL A 1 95 ? 17.594 2.525 -0.719 1 98.62 95 VAL A O 1
ATOM 690 N N . LEU A 1 96 ? 16.516 0.623 -0.654 1 98.5 96 LEU A N 1
ATOM 691 C CA . LEU A 1 96 ? 15.469 1.123 0.232 1 98.5 96 LEU A CA 1
ATOM 692 C C . LEU A 1 96 ? 16.062 1.568 1.567 1 98.5 96 LEU A C 1
ATOM 694 O O . LEU A 1 96 ? 15.812 2.691 2.014 1 98.5 96 LEU A O 1
ATOM 698 N N . LEU A 1 97 ? 16.906 0.801 2.162 1 98 97 LEU A N 1
ATOM 699 C CA . LEU A 1 97 ? 17.438 1.041 3.5 1 98 97 LEU A CA 1
ATOM 700 C C . LEU A 1 97 ? 18.5 2.135 3.475 1 98 97 LEU A C 1
ATOM 702 O O . LEU A 1 97 ? 18.578 2.957 4.391 1 98 97 LEU A O 1
ATOM 706 N N . LEU A 1 98 ? 19.234 2.154 2.4 1 98.19 98 LEU A N 1
ATOM 707 C CA . LEU A 1 98 ? 20.422 2.998 2.424 1 98.19 98 LEU A CA 1
ATOM 708 C C . LEU A 1 98 ? 20.172 4.309 1.681 1 98.19 98 LEU A C 1
ATOM 710 O O . LEU A 1 98 ? 20.906 5.281 1.871 1 98.19 98 LEU A O 1
ATOM 714 N N . ALA A 1 99 ? 19.188 4.301 0.848 1 98.5 99 ALA A N 1
ATOM 715 C CA . ALA A 1 99 ? 19 5.492 0.026 1 98.5 99 ALA A CA 1
ATOM 716 C C . ALA A 1 99 ? 17.609 6.086 0.238 1 98.5 99 ALA A C 1
ATOM 718 O O . ALA A 1 99 ? 17.469 7.242 0.645 1 98.5 99 ALA A O 1
ATOM 719 N N . VAL A 1 100 ? 16.578 5.316 0.125 1 98.75 100 VAL A N 1
ATOM 720 C CA . VAL A 1 100 ? 15.219 5.832 0.14 1 98.75 100 VAL A CA 1
ATOM 721 C C . VAL A 1 100 ? 14.867 6.324 1.543 1 98.75 100 VAL A C 1
ATOM 723 O O . VAL A 1 100 ? 14.484 7.48 1.726 1 98.75 100 VAL A O 1
ATOM 726 N N . ILE A 1 101 ? 15.047 5.488 2.541 1 98.44 101 ILE A N 1
ATOM 727 C CA . ILE A 1 101 ? 14.602 5.773 3.9 1 98.44 101 ILE A CA 1
ATOM 728 C C . ILE A 1 101 ? 15.383 6.957 4.465 1 98.44 101 ILE A C 1
ATOM 730 O O . ILE A 1 101 ? 14.797 7.914 4.969 1 98.44 101 ILE A O 1
ATOM 734 N N . PRO A 1 102 ? 16.719 7 4.305 1 97.56 102 PRO A N 1
ATOM 735 C CA . PRO A 1 102 ? 17.453 8.164 4.816 1 97.56 102 PRO A CA 1
ATOM 736 C C . PRO A 1 102 ? 17.078 9.453 4.09 1 97.56 102 PRO A C 1
ATOM 738 O O . PRO A 1 102 ? 17 10.516 4.711 1 97.56 102 PRO A O 1
ATOM 741 N N . GLN A 1 103 ? 16.812 9.328 2.795 1 97.75 103 GLN A N 1
ATOM 742 C CA . GLN A 1 103 ? 16.438 10.508 2.025 1 97.75 103 GLN A CA 1
ATOM 743 C C . GLN A 1 103 ? 15.086 11.047 2.473 1 97.75 103 GLN A C 1
ATOM 745 O O . GLN A 1 103 ? 14.883 12.258 2.551 1 97.75 103 GLN A O 1
ATOM 750 N N . GLN A 1 104 ? 14.195 10.172 2.752 1 98.38 104 GLN A N 1
ATOM 751 C CA . GLN A 1 104 ? 12.883 10.594 3.227 1 98.38 104 GLN A CA 1
ATOM 752 C C . GLN A 1 104 ? 12.969 11.188 4.629 1 98.38 104 GLN A C 1
ATOM 754 O O . GLN A 1 104 ? 12.234 12.125 4.961 1 98.38 104 GLN A O 1
ATOM 759 N N . ARG A 1 105 ? 13.852 10.703 5.398 1 98 105 ARG A N 1
ATOM 760 C CA . ARG A 1 105 ? 14.07 11.289 6.715 1 98 105 ARG A CA 1
ATOM 761 C C . ARG A 1 105 ? 14.555 12.727 6.594 1 98 105 ARG A C 1
ATOM 763 O O . ARG A 1 105 ? 14.086 13.609 7.32 1 98 105 ARG A O 1
ATOM 770 N N . ARG A 1 106 ? 15.445 13 5.738 1 97.69 106 ARG A N 1
ATOM 771 C CA . ARG A 1 106 ? 15.922 14.367 5.52 1 97.69 106 ARG A CA 1
ATOM 772 C C . ARG A 1 106 ? 14.789 15.273 5.07 1 97.69 106 ARG A C 1
ATOM 774 O O . ARG A 1 106 ? 14.711 16.438 5.488 1 97.69 106 ARG A O 1
ATOM 781 N N . GLY A 1 107 ? 13.992 14.719 4.207 1 97.88 107 GLY A N 1
ATOM 782 C CA . GLY A 1 107 ? 12.82 15.484 3.811 1 97.88 107 GLY A CA 1
ATOM 783 C C . GLY A 1 107 ? 11.914 15.836 4.977 1 97.88 107 GLY A C 1
ATOM 784 O O . GLY A 1 107 ? 11.445 16.969 5.086 1 97.88 107 GLY A O 1
ATOM 785 N N . LEU A 1 108 ? 11.703 14.844 5.773 1 96.94 108 LEU A N 1
ATOM 786 C CA . LEU A 1 108 ? 10.883 15.039 6.957 1 96.94 108 LEU A CA 1
ATOM 787 C C . LEU A 1 108 ? 11.477 16.109 7.863 1 96.94 108 LEU A C 1
ATOM 789 O O . LEU A 1 108 ? 10.766 16.984 8.367 1 96.94 108 LEU A O 1
ATOM 793 N N . ILE A 1 109 ? 12.719 16.109 8.039 1 97.31 109 ILE A N 1
ATOM 794 C CA . ILE A 1 109 ? 13.422 17.078 8.875 1 97.31 109 ILE A CA 1
ATOM 795 C C . ILE A 1 109 ? 13.305 18.469 8.258 1 97.31 109 ILE A C 1
ATOM 797 O O . ILE A 1 109 ? 13.102 19.453 8.977 1 97.31 109 ILE A O 1
ATOM 801 N N . SER A 1 110 ? 13.367 18.562 6.961 1 96.75 110 SER A N 1
ATOM 802 C CA . SER A 1 110 ? 13.375 19.844 6.27 1 96.75 110 SER A CA 1
ATOM 803 C C . SER A 1 110 ? 12.055 20.578 6.473 1 96.75 110 SER A C 1
ATOM 805 O O . SER A 1 110 ? 11.992 21.797 6.285 1 96.75 110 SER A O 1
ATOM 807 N N . VAL A 1 111 ? 11.039 19.875 6.852 1 95.31 111 VAL A N 1
ATOM 808 C CA . VAL A 1 111 ? 9.742 20.516 7.02 1 95.31 111 VAL A CA 1
ATOM 809 C C . VAL A 1 111 ? 9.312 20.453 8.484 1 95.31 111 VAL A C 1
ATOM 811 O O . VAL A 1 111 ? 8.125 20.578 8.797 1 95.31 111 VAL A O 1
ATOM 814 N N . ASP A 1 112 ? 10.25 20.109 9.336 1 93.38 112 ASP A N 1
ATOM 815 C CA . ASP A 1 112 ? 10.023 20.016 10.773 1 93.38 112 ASP A CA 1
ATOM 816 C C . ASP A 1 112 ? 8.906 19.016 11.086 1 93.38 112 ASP A C 1
ATOM 818 O O . ASP A 1 112 ? 7.984 19.312 11.844 1 93.38 112 ASP A O 1
ATOM 822 N N . GLY A 1 113 ? 9.062 17.844 10.43 1 94.12 113 GLY A N 1
ATOM 823 C CA . GLY A 1 113 ? 7.992 16.859 10.516 1 94.12 113 GLY A CA 1
ATOM 824 C C . GLY A 1 113 ? 8.289 15.742 11.5 1 94.12 113 GLY A C 1
ATOM 825 O O . GLY A 1 113 ? 7.496 14.812 11.633 1 94.12 113 GLY A O 1
ATOM 826 N N . LEU A 1 114 ? 9.328 15.781 12.141 1 93.06 114 LEU A N 1
ATOM 827 C CA . LEU A 1 114 ? 9.664 14.75 13.117 1 93.06 114 LEU A CA 1
ATOM 828 C C . LEU A 1 114 ? 8.766 14.836 14.344 1 93.06 114 LEU A C 1
ATOM 830 O O . LEU A 1 114 ? 8.336 15.93 14.727 1 93.06 114 LEU A O 1
ATOM 834 N N . ASP A 1 115 ? 8.461 13.695 14.828 1 87.38 115 ASP A N 1
ATOM 835 C CA . ASP A 1 115 ? 7.707 13.648 16.078 1 87.38 115 ASP A CA 1
ATOM 836 C C . ASP A 1 115 ? 8.641 13.664 17.281 1 87.38 115 ASP A C 1
ATOM 838 O O . ASP A 1 115 ? 9.836 13.398 17.156 1 87.38 115 ASP A O 1
ATOM 842 N N . GLU A 1 116 ? 8.031 13.945 18.453 1 86 116 GLU A N 1
ATOM 843 C CA . GLU A 1 116 ? 8.805 14.008 19.703 1 86 116 GLU A CA 1
ATOM 844 C C . GLU A 1 116 ? 9.461 12.664 20 1 86 116 GLU A C 1
ATOM 846 O O . GLU A 1 116 ? 10.539 12.617 20.594 1 86 116 GLU A O 1
ATOM 851 N N . SER A 1 117 ? 8.828 11.602 19.453 1 86.75 117 SER A N 1
ATOM 852 C CA . SER A 1 117 ? 9.32 10.258 19.75 1 86.75 117 SER A CA 1
ATOM 853 C C . SER A 1 117 ? 10.43 9.844 18.781 1 86.75 117 SER A C 1
ATOM 855 O O . SER A 1 117 ? 11.102 8.836 19 1 86.75 117 SER A O 1
ATOM 857 N N . ASP A 1 118 ? 10.648 10.703 17.797 1 90.69 118 ASP A N 1
ATOM 858 C CA . ASP A 1 118 ? 11.672 10.367 16.812 1 90.69 118 ASP A CA 1
ATOM 859 C C . ASP A 1 118 ? 13.062 10.695 17.344 1 90.69 118 ASP A C 1
ATOM 861 O O . ASP A 1 118 ? 13.227 11.57 18.188 1 90.69 118 ASP A O 1
ATOM 865 N N . THR A 1 119 ? 14.023 9.883 16.812 1 92.38 119 THR A N 1
ATOM 866 C CA . THR A 1 119 ? 15.406 10.266 17.078 1 92.38 119 THR A CA 1
ATOM 867 C C . THR A 1 119 ? 15.688 11.672 16.562 1 92.38 119 THR A C 1
ATOM 869 O O . THR A 1 119 ? 15.312 12.016 15.438 1 92.38 119 THR A O 1
ATOM 872 N N . PRO A 1 120 ? 16.328 12.484 17.438 1 93.81 120 PRO A N 1
ATOM 873 C CA . PRO A 1 120 ? 16.625 13.844 17 1 93.81 120 PRO A CA 1
ATOM 874 C C . PRO A 1 120 ? 17.547 13.875 15.773 1 93.81 120 PRO A C 1
ATOM 876 O O . PRO A 1 120 ? 18.359 12.961 15.578 1 93.81 120 PRO A O 1
ATOM 879 N N . ALA A 1 121 ? 17.344 14.93 14.984 1 95.31 121 ALA A N 1
ATOM 880 C CA . ALA A 1 121 ? 18.188 15.109 13.805 1 95.31 121 ALA A CA 1
ATOM 881 C C . ALA A 1 121 ? 19.656 15.273 14.18 1 95.31 121 ALA A C 1
ATOM 883 O O . ALA A 1 121 ? 19.969 15.953 15.156 1 95.31 121 ALA A O 1
ATOM 884 N N . SER A 1 122 ? 20.469 14.625 13.5 1 95.75 122 SER A N 1
ATOM 885 C CA . SER A 1 122 ? 21.906 14.82 13.68 1 95.75 122 SER A CA 1
ATOM 886 C C . SER A 1 122 ? 22.375 16.125 13.039 1 95.75 122 SER A C 1
ATOM 888 O O . SER A 1 122 ? 21.656 16.734 12.258 1 95.75 122 SER A O 1
ATOM 890 N N . GLU A 1 123 ? 23.672 16.469 13.391 1 94.94 123 GLU A N 1
ATOM 891 C CA . GLU A 1 123 ? 24.25 17.672 12.805 1 94.94 123 GLU A CA 1
ATOM 892 C C . GLU A 1 123 ? 24.391 17.547 11.289 1 94.94 123 GLU A C 1
ATOM 894 O O . GLU A 1 123 ? 24.156 18.516 10.562 1 94.94 123 GLU A O 1
ATOM 899 N N . ASP A 1 124 ? 24.75 16.391 10.938 1 94.19 124 ASP A N 1
ATOM 900 C CA . ASP A 1 124 ? 24.922 16.125 9.516 1 94.19 124 ASP A CA 1
ATOM 901 C C . ASP A 1 124 ? 23.578 16.25 8.773 1 94.19 124 ASP A C 1
ATOM 903 O O . ASP A 1 124 ? 23.531 16.797 7.668 1 94.19 124 ASP A O 1
ATOM 907 N N . GLU A 1 125 ? 22.531 15.688 9.312 1 95.31 125 GLU A N 1
ATOM 908 C CA . GLU A 1 125 ? 21.203 15.773 8.711 1 95.31 125 GLU A CA 1
ATOM 909 C C . GLU A 1 125 ? 20.719 17.219 8.633 1 95.31 125 GLU A C 1
ATOM 911 O O . GLU A 1 125 ? 20.141 17.641 7.633 1 95.31 125 GLU A O 1
ATOM 916 N N . LEU A 1 126 ? 20.969 18.031 9.68 1 94.19 126 LEU A N 1
ATOM 917 C CA . LEU A 1 126 ? 20.547 19.422 9.727 1 94.19 126 LEU A CA 1
ATOM 918 C C . LEU A 1 126 ? 21.266 20.234 8.656 1 94.19 126 LEU A C 1
ATOM 920 O O . LEU A 1 126 ? 20.656 21.125 8.031 1 94.19 126 LEU A O 1
ATOM 924 N N . ALA A 1 127 ? 22.5 19.969 8.539 1 92.88 127 ALA A N 1
ATOM 925 C CA . ALA A 1 127 ? 23.266 20.656 7.508 1 92.88 127 ALA A CA 1
ATOM 926 C C . ALA A 1 127 ? 22.734 20.328 6.113 1 92.88 127 ALA A C 1
ATOM 928 O O . ALA A 1 127 ? 22.75 21.172 5.223 1 92.88 127 ALA A O 1
ATOM 929 N N . ALA A 1 128 ? 22.141 19.141 5.918 1 92.75 128 ALA A N 1
ATOM 930 C CA . ALA A 1 128 ? 21.703 18.625 4.617 1 92.75 128 ALA A CA 1
ATOM 931 C C . ALA A 1 128 ? 20.328 19.188 4.246 1 92.75 128 ALA A C 1
ATOM 933 O O . ALA A 1 128 ? 19.859 18.984 3.125 1 92.75 128 ALA A O 1
ATOM 934 N N . VAL A 1 129 ? 19.719 19.781 5.074 1 94.69 129 VAL A N 1
ATOM 935 C CA . VAL A 1 129 ? 18.359 20.25 4.801 1 94.69 129 VAL A CA 1
ATOM 936 C C . VAL A 1 129 ? 18.344 21.781 4.762 1 94.69 129 VAL A C 1
ATOM 938 O O . VAL A 1 129 ? 17.297 22.406 4.961 1 94.69 129 VAL A O 1
ATOM 941 N N . GLN A 1 130 ? 19.453 22.438 4.602 1 91.31 130 GLN A N 1
ATOM 942 C CA . GLN A 1 130 ? 19.547 23.891 4.578 1 91.31 130 GLN A CA 1
ATOM 943 C C . GLN A 1 130 ? 19.766 24.406 3.156 1 91.31 130 GLN A C 1
ATOM 945 O O . GLN A 1 130 ? 20.344 23.703 2.318 1 91.31 130 GLN A O 1
ATOM 950 N N . GLY A 1 131 ? 19.203 25.562 2.867 1 89.19 131 GLY A N 1
ATOM 951 C CA . GLY A 1 131 ? 19.453 26.281 1.634 1 89.19 131 GLY A CA 1
ATOM 952 C C . GLY A 1 131 ? 19.094 25.5 0.389 1 89.19 131 GLY A C 1
ATOM 953 O O . GLY A 1 131 ? 18 24.938 0.286 1 89.19 131 GLY A O 1
ATOM 954 N N . ASP A 1 132 ? 20.031 25.469 -0.562 1 89 132 ASP A N 1
ATOM 955 C CA . ASP A 1 132 ? 19.859 24.828 -1.863 1 89 132 ASP A CA 1
ATOM 956 C C . ASP A 1 132 ? 19.703 23.312 -1.716 1 89 132 ASP A C 1
ATOM 958 O O . ASP A 1 132 ? 19 22.672 -2.506 1 89 132 ASP A O 1
ATOM 962 N N . ALA A 1 133 ? 20.312 22.828 -0.717 1 90.44 133 ALA A N 1
ATOM 963 C CA . ALA A 1 133 ? 20.234 21.391 -0.488 1 90.44 133 ALA A CA 1
ATOM 964 C C . ALA A 1 133 ? 18.797 20.969 -0.17 1 90.44 133 ALA A C 1
ATOM 966 O O . ALA A 1 133 ? 18.328 19.938 -0.635 1 90.44 133 ALA A O 1
ATOM 967 N N . ALA A 1 134 ? 18.141 21.766 0.525 1 91.62 134 ALA A N 1
ATOM 968 C CA . ALA A 1 134 ? 16.75 21.484 0.887 1 91.62 134 ALA A CA 1
ATOM 969 C C . ALA A 1 134 ? 15.852 21.484 -0.346 1 91.62 134 ALA A C 1
ATOM 971 O O . ALA A 1 134 ? 14.922 20.688 -0.444 1 91.62 134 ALA A O 1
ATOM 972 N N . GLN A 1 135 ? 16.219 22.297 -1.259 1 93.56 135 GLN A N 1
ATOM 973 C CA . GLN A 1 135 ? 15.414 22.422 -2.467 1 93.56 135 GLN A CA 1
ATOM 974 C C . GLN A 1 135 ? 15.57 21.203 -3.361 1 93.56 135 GLN A C 1
ATOM 976 O O . GLN A 1 135 ? 14.695 20.906 -4.176 1 93.56 135 GLN A O 1
ATOM 981 N N . ALA A 1 136 ? 16.609 20.453 -3.195 1 96.31 136 ALA A N 1
ATOM 982 C CA . ALA A 1 136 ? 16.922 19.297 -4.047 1 96.31 136 ALA A CA 1
ATOM 983 C C . ALA A 1 136 ? 16.312 18.016 -3.473 1 96.31 136 ALA A C 1
ATOM 985 O O . ALA A 1 136 ? 16.266 17 -4.152 1 96.31 136 ALA A O 1
ATOM 986 N N . LEU A 1 137 ? 15.82 18.125 -2.273 1 97.62 137 LEU A N 1
ATOM 987 C CA . LEU A 1 137 ? 15.422 16.922 -1.537 1 97.62 137 LEU A CA 1
ATOM 988 C C . LEU A 1 137 ? 14.281 16.203 -2.25 1 97.62 137 LEU A C 1
ATOM 990 O O . LEU A 1 137 ? 14.336 14.977 -2.42 1 97.62 137 LEU A O 1
ATOM 994 N N . PRO A 1 138 ? 13.258 16.922 -2.754 1 98 138 PRO A N 1
ATOM 995 C CA . PRO A 1 138 ? 12.195 16.203 -3.445 1 98 138 PRO A CA 1
ATOM 996 C C . PRO A 1 138 ? 12.688 15.469 -4.691 1 98 138 PRO A C 1
ATOM 998 O O . PRO A 1 138 ? 12.281 14.328 -4.941 1 98 138 PRO A O 1
ATOM 1001 N N . GLY A 1 139 ? 13.492 16.094 -5.406 1 98.19 139 GLY A N 1
ATOM 1002 C CA . GLY A 1 139 ? 14.039 15.453 -6.59 1 98.19 139 GLY A CA 1
ATOM 1003 C C . GLY A 1 139 ? 14.836 14.203 -6.281 1 98.19 139 GLY A C 1
ATOM 1004 O O . GLY A 1 139 ? 14.719 13.195 -6.98 1 98.19 139 GLY A O 1
ATOM 1005 N N . LYS A 1 140 ? 15.672 14.266 -5.254 1 97.94 140 LYS A N 1
ATOM 1006 C CA . LYS A 1 140 ? 16.453 13.109 -4.828 1 97.94 140 LYS A CA 1
ATOM 1007 C C . LYS A 1 140 ? 15.555 11.984 -4.34 1 97.94 140 LYS A C 1
ATOM 1009 O O . LYS A 1 140 ? 15.789 10.812 -4.648 1 97.94 140 LYS A O 1
ATOM 1014 N N . ALA A 1 141 ? 14.547 12.375 -3.562 1 98.38 141 ALA A N 1
ATOM 1015 C CA . ALA A 1 141 ? 13.594 11.375 -3.082 1 98.38 141 ALA A CA 1
ATOM 1016 C C . ALA A 1 141 ? 12.891 10.688 -4.246 1 98.38 141 ALA A C 1
ATOM 1018 O O . ALA A 1 141 ? 12.703 9.469 -4.234 1 98.38 141 ALA A O 1
ATOM 1019 N N . ALA A 1 142 ? 12.516 11.453 -5.246 1 98.5 142 ALA A N 1
ATOM 1020 C CA . ALA A 1 142 ? 11.867 10.906 -6.434 1 98.5 142 ALA A CA 1
ATOM 1021 C C . ALA A 1 142 ? 12.797 9.938 -7.168 1 98.5 142 ALA A C 1
ATOM 1023 O O . ALA A 1 142 ? 12.359 8.883 -7.633 1 98.5 142 ALA A O 1
ATOM 1024 N N . MET A 1 143 ? 14.047 10.32 -7.227 1 98.56 143 MET A N 1
ATOM 1025 C CA . MET A 1 143 ? 15.031 9.508 -7.938 1 98.56 143 MET A CA 1
ATOM 1026 C C . MET A 1 143 ? 15.211 8.156 -7.25 1 98.56 143 MET A C 1
ATOM 1028 O O . MET A 1 143 ? 15.102 7.109 -7.891 1 98.56 143 MET A O 1
ATOM 1032 N N . PHE A 1 144 ? 15.445 8.125 -5.996 1 98.5 144 PHE A N 1
ATOM 1033 C CA . PHE A 1 144 ? 15.688 6.891 -5.262 1 98.5 144 PHE A CA 1
ATOM 1034 C C . PHE A 1 144 ? 14.414 6.051 -5.184 1 98.5 144 PHE A C 1
ATOM 1036 O O . PHE A 1 144 ? 14.461 4.824 -5.281 1 98.5 144 PHE A O 1
ATOM 1043 N N . GLY A 1 145 ? 13.281 6.727 -4.992 1 98.5 145 GLY A N 1
ATOM 1044 C CA . GLY A 1 145 ? 12.016 6.008 -5.051 1 98.5 145 GLY A CA 1
ATOM 1045 C C . GLY A 1 145 ? 11.773 5.336 -6.387 1 98.5 145 GLY A C 1
ATOM 1046 O O . GLY A 1 145 ? 11.312 4.195 -6.441 1 98.5 145 GLY A O 1
ATOM 1047 N N . GLY A 1 146 ? 12.07 6.066 -7.414 1 98.62 146 GLY A N 1
ATOM 1048 C CA . GLY A 1 146 ? 11.93 5.516 -8.75 1 98.62 146 GLY A CA 1
ATOM 1049 C C . GLY A 1 146 ? 12.82 4.312 -9 1 98.62 146 GLY A C 1
ATOM 1050 O O . GLY A 1 146 ? 12.391 3.332 -9.609 1 98.62 146 GLY A O 1
ATOM 1051 N N . ILE A 1 147 ? 14.062 4.402 -8.547 1 98.69 147 ILE A N 1
ATOM 1052 C CA . ILE A 1 147 ? 15 3.295 -8.688 1 98.69 147 ILE A CA 1
ATOM 1053 C C . ILE A 1 147 ? 14.461 2.066 -7.957 1 98.69 147 ILE A C 1
ATOM 1055 O O . ILE A 1 147 ? 14.445 0.966 -8.508 1 98.69 147 ILE A O 1
ATOM 1059 N N . PHE A 1 148 ? 14.047 2.232 -6.715 1 98.69 148 PHE A N 1
ATOM 1060 C CA . PHE A 1 148 ? 13.477 1.137 -5.938 1 98.69 148 PHE A CA 1
ATOM 1061 C C . PHE A 1 148 ? 12.273 0.529 -6.656 1 98.69 148 PHE A C 1
ATOM 1063 O O . PHE A 1 148 ? 12.18 -0.693 -6.793 1 98.69 148 PHE A O 1
ATOM 1070 N N . ASN A 1 149 ? 11.367 1.384 -7.137 1 98.75 149 ASN A N 1
ATOM 1071 C CA . ASN A 1 149 ? 10.141 0.908 -7.77 1 98.75 149 ASN A CA 1
ATOM 1072 C C . ASN A 1 149 ? 10.43 0.176 -9.078 1 98.75 149 ASN A C 1
ATOM 1074 O O . ASN A 1 149 ? 9.75 -0.797 -9.406 1 98.75 149 ASN A O 1
ATOM 1078 N N . LEU A 1 150 ? 11.422 0.669 -9.789 1 98.75 150 LEU A N 1
ATOM 1079 C CA . LEU A 1 150 ? 11.828 -0.054 -10.992 1 98.75 150 LEU A CA 1
ATOM 1080 C C . LEU A 1 150 ? 12.383 -1.428 -10.633 1 98.75 150 LEU A C 1
ATOM 1082 O O . LEU A 1 150 ? 12.055 -2.424 -11.273 1 98.75 150 LEU A O 1
ATOM 1086 N N . LEU A 1 151 ? 13.172 -1.503 -9.602 1 98.69 151 LEU A N 1
ATOM 1087 C CA . LEU A 1 151 ? 13.812 -2.748 -9.195 1 98.69 151 LEU A CA 1
ATOM 1088 C C . LEU A 1 151 ? 12.781 -3.777 -8.75 1 98.69 151 LEU A C 1
ATOM 1090 O O . LEU A 1 151 ? 12.844 -4.941 -9.156 1 98.69 151 LEU A O 1
ATOM 1094 N N . TRP A 1 152 ? 11.836 -3.387 -7.902 1 98 152 TRP A N 1
ATOM 1095 C CA . TRP A 1 152 ? 10.875 -4.391 -7.461 1 98 152 TRP A CA 1
ATOM 1096 C C . TRP A 1 152 ? 9.961 -4.812 -8.609 1 98 152 TRP A C 1
ATOM 1098 O O . TRP A 1 152 ? 9.523 -5.965 -8.672 1 98 152 TRP A O 1
ATOM 1108 N N . LEU A 1 153 ? 9.68 -3.875 -9.555 1 98.5 153 LEU A N 1
ATOM 1109 C CA . LEU A 1 153 ? 8.875 -4.246 -10.711 1 98.5 153 LEU A CA 1
ATOM 1110 C C . LEU A 1 153 ? 9.609 -5.281 -11.562 1 98.5 153 LEU A C 1
ATOM 1112 O O . LEU A 1 153 ? 9.016 -6.273 -11.992 1 98.5 153 LEU A O 1
ATOM 1116 N N . VAL A 1 154 ? 10.875 -5.039 -11.82 1 98.56 154 VAL A N 1
ATOM 1117 C CA . VAL A 1 154 ? 11.703 -5.98 -12.57 1 98.56 154 VAL A CA 1
ATOM 1118 C C . VAL A 1 154 ? 11.75 -7.324 -11.844 1 98.56 154 VAL A C 1
ATOM 1120 O O . VAL A 1 154 ? 11.625 -8.383 -12.469 1 98.56 154 VAL A O 1
ATOM 1123 N N . THR A 1 155 ? 11.914 -7.277 -10.523 1 98.44 155 THR A N 1
ATOM 1124 C CA . THR A 1 155 ? 11.922 -8.492 -9.711 1 98.44 155 THR A CA 1
ATOM 1125 C C . THR A 1 155 ? 10.625 -9.273 -9.898 1 98.44 155 THR A C 1
ATOM 1127 O O . THR A 1 155 ? 10.656 -10.484 -10.133 1 98.44 155 THR A O 1
ATOM 1130 N N . ALA A 1 156 ? 9.531 -8.602 -9.836 1 98 156 ALA A N 1
ATOM 1131 C CA . ALA A 1 156 ? 8.227 -9.234 -9.992 1 98 156 ALA A CA 1
ATOM 1132 C C . ALA A 1 156 ? 8.094 -9.883 -11.367 1 98 156 ALA A C 1
ATOM 1134 O O . ALA A 1 156 ? 7.637 -11.023 -11.484 1 98 156 ALA A O 1
ATOM 1135 N N . ILE A 1 157 ? 8.523 -9.156 -12.383 1 97.75 157 ILE A N 1
ATOM 1136 C CA . ILE A 1 157 ? 8.422 -9.648 -13.75 1 97.75 157 ILE A CA 1
ATOM 1137 C C . ILE A 1 157 ? 9.289 -10.898 -13.914 1 97.75 157 ILE A C 1
ATOM 1139 O O . ILE A 1 157 ? 8.867 -11.875 -14.539 1 97.75 157 ILE A O 1
ATOM 1143 N N . LEU A 1 158 ? 10.484 -10.953 -13.336 1 97.06 158 LEU A N 1
ATOM 1144 C CA . LEU A 1 158 ? 11.414 -12.07 -13.445 1 97.06 158 LEU A CA 1
ATOM 1145 C C . LEU A 1 158 ? 10.812 -13.336 -12.859 1 97.06 158 LEU A C 1
ATOM 1147 O O . LEU A 1 158 ? 11.188 -14.445 -13.25 1 97.06 158 LEU A O 1
ATOM 1151 N N . MET A 1 159 ? 9.891 -13.227 -11.992 1 95.31 159 MET A N 1
ATOM 1152 C CA . MET A 1 159 ? 9.305 -14.383 -11.32 1 95.31 159 MET A CA 1
ATOM 1153 C C . MET A 1 159 ? 8.312 -15.102 -12.234 1 95.31 159 MET A C 1
ATOM 1155 O O . MET A 1 159 ? 7.855 -16.203 -11.914 1 95.31 159 MET A O 1
ATOM 1159 N N . PHE A 1 160 ? 8.016 -14.508 -13.281 1 94.12 160 PHE A N 1
ATOM 1160 C CA . PHE A 1 160 ? 7.004 -15.094 -14.156 1 94.12 160 PHE A CA 1
ATOM 1161 C C . PHE A 1 160 ? 7.594 -15.422 -15.523 1 94.12 160 PHE A C 1
ATOM 1163 O O . PHE A 1 160 ? 6.863 -15.719 -16.469 1 94.12 160 PHE A O 1
ATOM 1170 N N . VAL A 1 161 ? 8.93 -15.258 -15.641 1 91.75 161 VAL A N 1
ATOM 1171 C CA . VAL A 1 161 ? 9.625 -15.625 -16.875 1 91.75 161 VAL A CA 1
ATOM 1172 C C . VAL A 1 161 ? 10.266 -17 -16.719 1 91.75 161 VAL A C 1
ATOM 1174 O O . VAL A 1 161 ? 10.609 -17.406 -15.617 1 91.75 161 VAL A O 1
ATOM 1177 N N . MET B 1 1 ? 1.061 -16.953 -22.781 1 58.31 1 MET B N 1
ATOM 1178 C CA . MET B 1 1 ? -0.08 -16.078 -22.516 1 58.31 1 MET B CA 1
ATOM 1179 C C . MET B 1 1 ? -0.541 -16.203 -21.062 1 58.31 1 MET B C 1
ATOM 1181 O O . MET B 1 1 ? -0.749 -15.188 -20.391 1 58.31 1 MET B O 1
ATOM 1185 N N . ASP B 1 2 ? -0.295 -17.25 -20.438 1 78.69 2 ASP B N 1
ATOM 1186 C CA . ASP B 1 2 ? -0.823 -17.516 -19.094 1 78.69 2 ASP B CA 1
ATOM 1187 C C . ASP B 1 2 ? 0.033 -16.859 -18.031 1 78.69 2 ASP B C 1
ATOM 1189 O O . ASP B 1 2 ? -0.493 -16.219 -17.109 1 78.69 2 ASP B O 1
ATOM 1193 N N . GLN B 1 3 ? 1.278 -16.75 -18.422 1 88.31 3 GLN B N 1
ATOM 1194 C CA . GLN B 1 3 ? 2.168 -16.188 -17.422 1 88.31 3 GLN B CA 1
ATOM 1195 C C . GLN B 1 3 ? 2.08 -14.656 -17.406 1 88.31 3 GLN B C 1
ATOM 1197 O O . GLN B 1 3 ? 2.232 -14.031 -16.359 1 88.31 3 GLN B O 1
ATOM 1202 N N . PHE B 1 4 ? 1.795 -14.234 -18.609 1 94.12 4 PHE B N 1
ATOM 1203 C CA . PHE B 1 4 ? 1.733 -12.781 -18.734 1 94.12 4 PHE B CA 1
ATOM 1204 C C . PHE B 1 4 ? 0.553 -12.219 -17.953 1 94.12 4 PHE B C 1
ATOM 1206 O O . PHE B 1 4 ? 0.707 -11.266 -17.172 1 94.12 4 PHE B O 1
ATOM 1213 N N . ILE B 1 5 ? -0.579 -12.766 -18.094 1 95.25 5 ILE B N 1
ATOM 1214 C CA . ILE B 1 5 ? -1.785 -12.289 -17.422 1 95.25 5 ILE B CA 1
ATOM 1215 C C . ILE B 1 5 ? -1.656 -12.484 -15.922 1 95.25 5 ILE B C 1
ATOM 1217 O O . ILE B 1 5 ? -2.084 -11.633 -15.133 1 95.25 5 ILE B O 1
ATOM 1221 N N . THR B 1 6 ? -1.099 -13.562 -15.516 1 95.31 6 THR B N 1
ATOM 1222 C CA . THR B 1 6 ? -0.897 -13.828 -14.094 1 95.31 6 THR B CA 1
ATOM 1223 C C . THR B 1 6 ? 0.055 -12.797 -13.484 1 95.31 6 THR B C 1
ATOM 1225 O O . THR B 1 6 ? -0.184 -12.297 -12.383 1 95.31 6 THR B O 1
ATOM 1228 N N . ALA B 1 7 ? 1.091 -12.492 -14.219 1 96.88 7 ALA B N 1
ATOM 1229 C CA . ALA B 1 7 ? 2.037 -11.477 -13.758 1 96.88 7 ALA B CA 1
ATOM 1230 C C . ALA B 1 7 ? 1.347 -10.133 -13.562 1 96.88 7 ALA B C 1
ATOM 1232 O O . ALA B 1 7 ? 1.517 -9.484 -12.523 1 96.88 7 ALA B O 1
ATOM 1233 N N . LEU B 1 8 ? 0.563 -9.797 -14.578 1 97.69 8 LEU B N 1
ATOM 1234 C CA . LEU B 1 8 ? -0.151 -8.531 -14.5 1 97.69 8 LEU B CA 1
ATOM 1235 C C . LEU B 1 8 ? -1.117 -8.523 -13.32 1 97.69 8 LEU B C 1
ATOM 1237 O O . LEU B 1 8 ? -1.217 -7.52 -12.602 1 97.69 8 LEU B O 1
ATOM 1241 N N . HIS B 1 9 ? -1.797 -9.609 -13.117 1 97.88 9 HIS B N 1
ATOM 1242 C CA . HIS B 1 9 ? -2.75 -9.742 -12.023 1 97.88 9 HIS B CA 1
ATOM 1243 C C . HIS B 1 9 ? -2.062 -9.594 -10.672 1 97.88 9 HIS B C 1
ATOM 1245 O O . HIS B 1 9 ? -2.516 -8.82 -9.82 1 97.88 9 HIS B O 1
ATOM 1251 N N . VAL B 1 10 ? -0.929 -10.219 -10.445 1 97.94 10 VAL B N 1
ATOM 1252 C CA . VAL B 1 10 ? -0.218 -10.211 -9.172 1 97.94 10 VAL B CA 1
ATOM 1253 C C . VAL B 1 10 ? 0.4 -8.828 -8.938 1 97.94 10 VAL B C 1
ATOM 1255 O O . VAL B 1 10 ? 0.328 -8.289 -7.836 1 97.94 10 VAL B O 1
ATOM 1258 N N . ILE B 1 11 ? 0.975 -8.227 -9.977 1 98.62 11 ILE B N 1
ATOM 1259 C CA . ILE B 1 11 ? 1.575 -6.902 -9.867 1 98.62 11 ILE B CA 1
ATOM 1260 C C . ILE B 1 11 ? 0.497 -5.875 -9.523 1 98.62 11 ILE B C 1
ATOM 1262 O O . ILE B 1 11 ? 0.705 -5.008 -8.68 1 98.62 11 ILE B O 1
ATOM 1266 N N . ALA B 1 12 ? -0.647 -6.008 -10.164 1 98.62 12 ALA B N 1
ATOM 1267 C CA . ALA B 1 12 ? -1.769 -5.129 -9.844 1 98.62 12 ALA B CA 1
ATOM 1268 C C . ALA B 1 12 ? -2.195 -5.293 -8.391 1 98.62 12 ALA B C 1
ATOM 1270 O O . ALA B 1 12 ? -2.479 -4.309 -7.703 1 98.62 12 ALA B O 1
ATOM 1271 N N . ALA B 1 13 ? -2.238 -6.508 -7.898 1 98.69 13 ALA B N 1
ATOM 1272 C CA . ALA B 1 13 ? -2.621 -6.758 -6.512 1 98.69 13 ALA B CA 1
ATOM 1273 C C . ALA B 1 13 ? -1.636 -6.109 -5.543 1 98.69 13 ALA B C 1
ATOM 1275 O O . ALA B 1 13 ? -2.039 -5.531 -4.531 1 98.69 13 ALA B O 1
ATOM 1276 N N . ILE B 1 14 ? -0.415 -6.168 -5.828 1 98.69 14 ILE B N 1
ATOM 1277 C CA . ILE B 1 14 ? 0.625 -5.59 -4.984 1 98.69 14 ILE B CA 1
ATOM 1278 C C . ILE B 1 14 ? 0.452 -4.074 -4.918 1 98.69 14 ILE B C 1
ATOM 1280 O O . ILE B 1 14 ? 0.44 -3.496 -3.828 1 98.69 14 ILE B O 1
ATOM 1284 N N . LEU B 1 15 ? 0.182 -3.484 -6.059 1 98.69 15 LEU B N 1
ATOM 1285 C CA . LEU B 1 15 ? 0.18 -2.027 -6.148 1 98.69 15 LEU B CA 1
ATOM 1286 C C . LEU B 1 15 ? -1.15 -1.455 -5.672 1 98.69 15 LEU B C 1
ATOM 1288 O O . LEU B 1 15 ? -1.204 -0.324 -5.184 1 98.69 15 LEU B O 1
ATOM 1292 N N . LEU B 1 16 ? -2.18 -2.248 -5.824 1 98.62 16 LEU B N 1
ATOM 1293 C CA . LEU B 1 16 ? -3.49 -1.631 -5.648 1 98.62 16 LEU B CA 1
ATOM 1294 C C . LEU B 1 16 ? -4.148 -2.107 -4.355 1 98.62 16 LEU B C 1
ATOM 1296 O O . LEU B 1 16 ? -4.852 -1.342 -3.695 1 98.62 16 LEU B O 1
ATOM 1300 N N . ILE B 1 17 ? -3.855 -3.322 -3.908 1 98.75 17 ILE B N 1
ATOM 1301 C CA . ILE B 1 17 ? -4.516 -3.859 -2.723 1 98.75 17 ILE B CA 1
ATOM 1302 C C . ILE B 1 17 ? -3.689 -3.533 -1.48 1 98.75 17 ILE B C 1
ATOM 1304 O O . ILE B 1 17 ? -4.238 -3.168 -0.439 1 98.75 17 ILE B O 1
ATOM 1308 N N . GLY B 1 18 ? -2.404 -3.652 -1.561 1 98.31 18 GLY B N 1
ATOM 1309 C CA . GLY B 1 18 ? -1.519 -3.408 -0.434 1 98.31 18 GLY B CA 1
ATOM 1310 C C . GLY B 1 18 ? -1.735 -2.053 0.213 1 98.31 18 GLY B C 1
ATOM 1311 O O . GLY B 1 18 ? -2.053 -1.971 1.401 1 98.31 18 GLY B O 1
ATOM 1312 N N . PRO B 1 19 ? -1.624 -1.036 -0.599 1 97.94 19 PRO B N 1
ATOM 1313 C CA . PRO B 1 19 ? -1.825 0.299 -0.032 1 97.94 19 PRO B CA 1
ATOM 1314 C C . PRO B 1 19 ? -3.215 0.479 0.575 1 97.94 19 PRO B C 1
ATOM 1316 O O . PRO B 1 19 ? -3.359 1.128 1.614 1 97.94 19 PRO B O 1
ATOM 1319 N N . VAL B 1 20 ? -4.219 -0.102 -0.042 1 98.62 20 VAL B N 1
ATOM 1320 C CA . VAL B 1 20 ? -5.574 0.029 0.481 1 98.62 20 VAL B CA 1
ATOM 1321 C C . VAL B 1 20 ? -5.684 -0.696 1.821 1 98.62 20 VAL B C 1
ATOM 1323 O O . VAL B 1 20 ? -6.27 -0.172 2.771 1 98.62 20 VAL B O 1
ATOM 1326 N N . ALA B 1 21 ? -5.082 -1.827 1.894 1 98.56 21 ALA B N 1
ATOM 1327 C CA . ALA B 1 21 ? -5.121 -2.611 3.125 1 98.56 21 ALA B CA 1
ATOM 1328 C C . ALA B 1 21 ? -4.453 -1.863 4.273 1 98.56 21 ALA B C 1
ATOM 1330 O O . ALA B 1 21 ? -4.996 -1.794 5.379 1 98.56 21 ALA B O 1
ATOM 1331 N N . VAL B 1 22 ? -3.4 -1.276 3.992 1 97.94 22 VAL B N 1
ATOM 1332 C CA . VAL B 1 22 ? -2.654 -0.586 5.039 1 97.94 22 VAL B CA 1
ATOM 1333 C C . VAL B 1 22 ? -3.344 0.732 5.383 1 97.94 22 VAL B C 1
ATOM 1335 O O . VAL B 1 22 ? -3.451 1.097 6.559 1 97.94 22 VAL B O 1
ATOM 1338 N N . ALA B 1 23 ? -3.789 1.412 4.367 1 98.38 23 ALA B N 1
ATOM 1339 C CA . ALA B 1 23 ? -4.473 2.682 4.609 1 98.38 23 ALA B CA 1
ATOM 1340 C C . ALA B 1 23 ? -5.727 2.48 5.453 1 98.38 23 ALA B C 1
ATOM 1342 O O . ALA B 1 23 ? -5.996 3.258 6.371 1 98.38 23 ALA B O 1
ATOM 1343 N N . THR B 1 24 ? -6.457 1.448 5.188 1 98.5 24 THR B N 1
ATOM 1344 C CA . THR B 1 24 ? -7.676 1.197 5.945 1 98.5 24 THR B CA 1
ATOM 1345 C C . THR B 1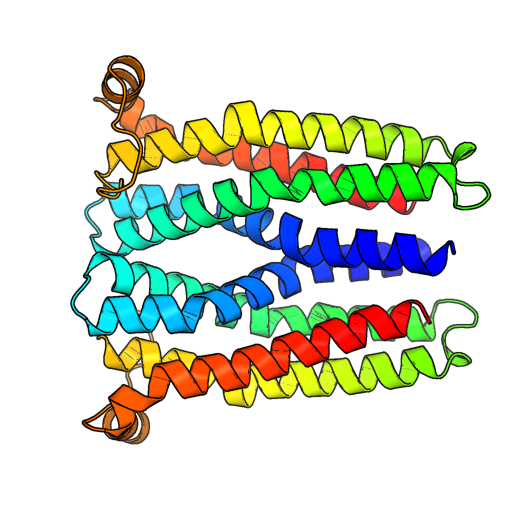 24 ? -7.352 0.782 7.375 1 98.5 24 THR B C 1
ATOM 1347 O O . THR B 1 24 ? -8.086 1.113 8.305 1 98.5 24 THR B O 1
ATOM 1350 N N . SER B 1 25 ? -6.23 0.14 7.609 1 98.19 25 SER B N 1
ATOM 1351 C CA . SER B 1 25 ? -5.848 -0.303 8.945 1 98.19 25 SER B CA 1
ATOM 1352 C C . SER B 1 25 ? -5.359 0.865 9.797 1 98.19 25 SER B C 1
ATOM 1354 O O . SER B 1 25 ? -5.531 0.866 11.016 1 98.19 25 SER B O 1
ATOM 1356 N N . ALA B 1 26 ? -4.805 1.829 9.141 1 97.94 26 ALA B N 1
ATOM 1357 C CA . ALA B 1 26 ? -4.188 2.93 9.875 1 97.94 26 ALA B CA 1
ATOM 1358 C C . ALA B 1 26 ? -5.164 4.09 10.055 1 97.94 26 ALA B C 1
ATOM 1360 O O . ALA B 1 26 ? -4.891 5.031 10.797 1 97.94 26 ALA B O 1
ATOM 1361 N N . PHE B 1 27 ? -6.312 4.035 9.398 1 98.56 27 PHE B N 1
ATOM 1362 C CA . PHE B 1 27 ? -7.219 5.18 9.336 1 98.56 27 PHE B CA 1
ATOM 1363 C C . PHE B 1 27 ? -7.805 5.48 10.703 1 98.56 27 PHE B C 1
ATOM 1365 O O . PHE B 1 27 ? -7.742 6.617 11.18 1 98.56 27 PHE B O 1
ATOM 1372 N N . ALA B 1 28 ? -8.25 4.441 11.391 1 98.62 28 ALA B N 1
ATOM 1373 C CA . ALA B 1 28 ? -9.008 4.652 12.625 1 98.62 28 ALA B CA 1
ATOM 1374 C C . ALA B 1 28 ? -8.117 5.25 13.711 1 98.62 28 ALA B C 1
ATOM 1376 O O . ALA B 1 28 ? -8.469 6.266 14.32 1 98.62 28 ALA B O 1
ATOM 1377 N N . PRO B 1 29 ? -6.953 4.715 13.969 1 98.06 29 PRO B N 1
ATOM 1378 C CA . PRO B 1 29 ? -6.109 5.336 14.984 1 98.06 29 PRO B CA 1
ATOM 1379 C C . PRO B 1 29 ? -5.672 6.75 14.609 1 98.06 29 PRO B C 1
ATOM 1381 O O . PRO B 1 29 ? -5.547 7.613 15.484 1 98.06 29 PRO B O 1
ATOM 1384 N N . THR B 1 30 ? -5.457 6.988 13.367 1 97.69 30 THR B N 1
ATOM 1385 C CA . THR B 1 30 ? -5.082 8.32 12.898 1 97.69 30 THR B CA 1
ATOM 1386 C C . THR B 1 30 ? -6.242 9.297 13.07 1 97.69 30 THR B C 1
ATOM 1388 O O . THR B 1 30 ? -6.031 10.453 13.43 1 97.69 30 THR B O 1
ATOM 1391 N N . LEU B 1 31 ? -7.43 8.797 12.836 1 98.12 31 LEU B N 1
ATOM 1392 C CA . LEU B 1 31 ? -8.617 9.625 13.008 1 98.12 31 LEU B CA 1
ATOM 1393 C C . LEU B 1 31 ? -8.805 10.008 14.477 1 98.12 31 LEU B C 1
ATOM 1395 O O . LEU B 1 31 ? -9.141 11.148 14.789 1 98.12 31 LEU B O 1
ATOM 1399 N N . ARG B 1 32 ? -8.531 9.055 15.359 1 97.75 32 ARG B N 1
ATOM 1400 C CA . ARG B 1 32 ? -8.633 9.344 16.781 1 97.75 32 ARG B CA 1
ATOM 1401 C C . ARG B 1 32 ? -7.645 10.43 17.203 1 97.75 32 ARG B C 1
ATOM 1403 O O . ARG B 1 32 ? -7.984 11.32 17.984 1 97.75 32 ARG B O 1
ATOM 1410 N N . ALA B 1 33 ? -6.496 10.359 16.641 1 96 33 ALA B N 1
ATOM 1411 C CA . ALA B 1 33 ? -5.492 11.375 16.922 1 96 33 ALA B CA 1
ATOM 1412 C C . ALA B 1 33 ? -5.93 12.742 16.406 1 96 33 ALA B C 1
ATOM 1414 O O . ALA B 1 33 ? -5.758 13.758 17.078 1 96 33 ALA B O 1
ATOM 1415 N N . ALA B 1 34 ? -6.492 12.75 15.266 1 96.25 34 ALA B N 1
ATOM 1416 C CA . ALA B 1 34 ? -6.98 14 14.688 1 96.25 34 ALA B CA 1
ATOM 1417 C C . ALA B 1 34 ? -8.125 14.57 15.516 1 96.25 34 ALA B C 1
ATOM 1419 O O . ALA B 1 34 ? -8.188 15.781 15.75 1 96.25 34 ALA B O 1
ATOM 1420 N N . GLN B 1 35 ? -8.969 13.727 15.93 1 95.38 35 GLN B N 1
ATOM 1421 C CA . GLN B 1 35 ? -10.117 14.148 16.734 1 95.38 35 GLN B CA 1
ATOM 1422 C C . GLN B 1 35 ? -9.672 14.68 18.094 1 95.38 35 GLN B C 1
ATOM 1424 O O . GLN B 1 35 ? -10.375 15.477 18.719 1 95.38 35 GLN B O 1
ATOM 1429 N N . SER B 1 36 ? -8.508 14.273 18.484 1 94.88 36 SER B N 1
ATOM 1430 C CA . SER B 1 36 ? -7.98 14.734 19.766 1 94.88 36 SER B CA 1
ATOM 1431 C C . SER B 1 36 ? -7.234 16.062 19.609 1 94.88 36 SER B C 1
ATOM 1433 O O . SER B 1 36 ? -6.668 16.578 20.578 1 94.88 36 SER B O 1
ATOM 1435 N N . GLY B 1 37 ? -7.133 16.594 18.359 1 91.88 37 GLY B N 1
ATOM 1436 C CA . GLY B 1 37 ? -6.641 17.953 18.188 1 91.88 37 GLY B CA 1
ATOM 1437 C C . GLY B 1 37 ? -5.305 18.016 17.469 1 91.88 37 GLY B C 1
ATOM 1438 O O . GLY B 1 37 ? -4.711 19.094 17.328 1 91.88 37 GLY B O 1
ATOM 1439 N N . SER B 1 38 ? -4.785 16.922 16.969 1 89.5 38 SER B N 1
ATOM 1440 C CA . SER B 1 38 ? -3.514 16.922 16.266 1 89.5 38 SER B CA 1
ATOM 1441 C C . SER B 1 38 ? -3.68 17.406 14.828 1 89.5 38 SER B C 1
ATOM 1443 O O . SER B 1 38 ? -4.25 16.703 13.984 1 89.5 38 SER B O 1
ATOM 1445 N N . ALA B 1 39 ? -3.168 18.562 14.617 1 86.69 39 ALA B N 1
ATOM 1446 C CA . ALA B 1 39 ? -3.242 19.125 13.266 1 86.69 39 ALA B CA 1
ATOM 1447 C C . ALA B 1 39 ? -2.488 18.266 12.266 1 86.69 39 ALA B C 1
ATOM 1449 O O . ALA B 1 39 ? -2.949 18.062 11.141 1 86.69 39 ALA B O 1
ATOM 1450 N N . LYS B 1 40 ? -1.401 17.719 12.688 1 88.62 40 LYS B N 1
ATOM 1451 C CA . LYS B 1 40 ? -0.601 16.812 11.859 1 88.62 40 LYS B CA 1
ATOM 1452 C C . LYS B 1 40 ? -1.394 15.57 11.469 1 88.62 40 LYS B C 1
ATOM 1454 O O . LYS B 1 40 ? -1.299 15.102 10.336 1 88.62 40 LYS B O 1
ATOM 1459 N N . ALA B 1 41 ? -2.197 15.148 12.367 1 94.44 41 ALA B N 1
ATOM 1460 C CA . ALA B 1 41 ? -2.975 13.938 12.141 1 94.44 41 ALA B CA 1
ATOM 1461 C C . ALA B 1 41 ? -4.062 14.172 11.094 1 94.44 41 ALA B C 1
ATOM 1463 O O . ALA B 1 41 ? -4.48 13.234 10.406 1 94.44 41 ALA B O 1
ATOM 1464 N N . VAL B 1 42 ? -4.496 15.352 10.961 1 95.44 42 VAL B N 1
ATOM 1465 C CA . VAL B 1 42 ? -5.52 15.656 9.961 1 95.44 42 VAL B CA 1
ATOM 1466 C C . VAL B 1 42 ? -4.969 15.406 8.562 1 95.44 42 VAL B C 1
ATOM 1468 O O . VAL B 1 42 ? -5.637 14.789 7.727 1 95.44 42 VAL B O 1
ATOM 1471 N N . GLY B 1 43 ? -3.797 15.852 8.289 1 94.69 43 GLY B N 1
ATOM 1472 C CA . GLY B 1 43 ? -3.16 15.562 7.016 1 94.69 43 GLY B CA 1
ATOM 1473 C C . GLY B 1 43 ? -2.977 14.078 6.766 1 94.69 43 GLY B C 1
ATOM 1474 O O . GLY B 1 43 ? -3.135 13.602 5.637 1 94.69 43 GLY B O 1
ATOM 1475 N N . SER B 1 44 ? -2.639 13.391 7.848 1 97 44 SER B N 1
ATOM 1476 C CA . SER B 1 44 ? -2.477 11.945 7.746 1 97 44 SER B CA 1
ATOM 1477 C C . SER B 1 44 ? -3.793 11.258 7.391 1 97 44 SER B C 1
ATOM 1479 O O . SER B 1 44 ? -3.822 10.359 6.551 1 97 44 SER B O 1
ATOM 1481 N N . VAL B 1 45 ? -4.855 11.688 8.023 1 98 45 VAL B N 1
ATOM 1482 C CA . VAL B 1 45 ? -6.168 11.125 7.742 1 98 45 VAL B CA 1
ATOM 1483 C C . VAL B 1 45 ? -6.527 11.352 6.277 1 98 45 VAL B C 1
ATOM 1485 O O . VAL B 1 45 ? -6.988 10.43 5.594 1 98 45 VAL B O 1
ATOM 1488 N N . ALA B 1 46 ? -6.289 12.539 5.781 1 96.88 46 ALA B N 1
ATOM 1489 C CA . ALA B 1 46 ? -6.59 12.883 4.395 1 96.88 46 ALA B CA 1
ATOM 1490 C C . ALA B 1 46 ? -5.773 12.023 3.43 1 96.88 46 ALA B C 1
ATOM 1492 O O . ALA B 1 46 ? -6.293 11.57 2.408 1 96.88 46 ALA B O 1
ATOM 1493 N N . THR B 1 47 ? -4.531 11.828 3.795 1 96.75 47 THR B N 1
ATOM 1494 C CA . THR B 1 47 ? -3.656 11.016 2.957 1 96.75 47 THR B CA 1
ATOM 1495 C C . THR B 1 47 ? -4.145 9.57 2.904 1 96.75 47 THR B C 1
ATOM 1497 O O . THR B 1 47 ? -4.227 8.977 1.828 1 96.75 47 THR B O 1
ATOM 1500 N N . LEU B 1 48 ? -4.473 9.008 4.023 1 98.12 48 LEU B N 1
ATOM 1501 C CA . LEU B 1 48 ? -4.938 7.629 4.098 1 98.12 48 LEU B CA 1
ATOM 1502 C C . LEU B 1 48 ? -6.254 7.453 3.352 1 98.12 48 LEU B C 1
ATOM 1504 O O . LEU B 1 48 ? -6.41 6.52 2.562 1 98.12 48 LEU B O 1
ATOM 1508 N N . ALA B 1 49 ? -7.184 8.359 3.605 1 98.12 49 ALA B N 1
ATOM 1509 C CA . ALA B 1 49 ? -8.477 8.312 2.924 1 98.12 49 ALA B CA 1
ATOM 1510 C C . ALA B 1 49 ? -8.305 8.461 1.414 1 98.12 49 ALA B C 1
ATOM 1512 O O . ALA B 1 49 ? -8.984 7.777 0.639 1 98.12 49 ALA B O 1
ATOM 1513 N N . GLY B 1 50 ? -7.418 9.352 1.032 1 96.69 50 GLY B N 1
ATOM 1514 C CA . GLY B 1 50 ? -7.137 9.531 -0.383 1 96.69 50 GLY B CA 1
ATOM 1515 C C . GLY B 1 50 ? -6.574 8.289 -1.042 1 96.69 50 GLY B C 1
ATOM 1516 O O . GLY B 1 50 ? -6.965 7.938 -2.156 1 96.69 50 GLY B O 1
ATOM 1517 N N . MET B 1 51 ? -5.637 7.676 -0.375 1 97.62 51 MET B N 1
ATOM 1518 C CA . MET B 1 51 ? -5.059 6.434 -0.878 1 97.62 51 MET B CA 1
ATOM 1519 C C . MET B 1 51 ? -6.129 5.359 -1.042 1 97.62 51 MET B C 1
ATOM 1521 O O . MET B 1 51 ? -6.191 4.695 -2.078 1 97.62 51 MET B O 1
ATOM 1525 N N . THR B 1 52 ? -6.949 5.203 -0.027 1 98.44 52 THR B N 1
ATOM 1526 C CA . THR B 1 52 ? -8.023 4.215 -0.082 1 98.44 52 THR B CA 1
ATOM 1527 C C . THR B 1 52 ? -8.953 4.496 -1.258 1 98.44 52 THR B C 1
ATOM 1529 O O . THR B 1 52 ? -9.305 3.584 -2.012 1 98.44 52 THR B O 1
ATOM 1532 N N . ARG B 1 53 ? -9.336 5.707 -1.402 1 97.5 53 ARG B N 1
ATOM 1533 C CA . ARG B 1 53 ? -10.281 6.078 -2.449 1 97.5 53 ARG B CA 1
ATOM 1534 C C . ARG B 1 53 ? -9.68 5.863 -3.834 1 97.5 53 ARG B C 1
ATOM 1536 O O . ARG B 1 53 ? -10.281 5.195 -4.68 1 97.5 53 ARG B O 1
ATOM 1543 N N . ARG B 1 54 ? -8.5 6.387 -4.062 1 96.81 54 ARG B N 1
ATOM 1544 C CA . ARG B 1 54 ? -7.859 6.336 -5.371 1 96.81 54 ARG B CA 1
ATOM 1545 C C . ARG B 1 54 ? -7.539 4.898 -5.77 1 96.81 54 ARG B C 1
ATOM 1547 O O . ARG B 1 54 ? -7.953 4.438 -6.836 1 96.81 54 ARG B O 1
ATOM 1554 N N . TYR B 1 55 ? -6.887 4.23 -4.926 1 97.94 55 TYR B N 1
ATOM 1555 C CA . TYR B 1 55 ? -6.484 2.865 -5.242 1 97.94 55 TYR B CA 1
ATOM 1556 C C . TYR B 1 55 ? -7.648 1.898 -5.07 1 97.94 55 TYR B C 1
ATOM 1558 O O . TYR B 1 55 ? -7.668 0.827 -5.68 1 97.94 55 TYR B O 1
ATOM 1566 N N . GLY B 1 56 ? -8.609 2.246 -4.262 1 97.81 56 GLY B N 1
ATOM 1567 C CA . GLY B 1 56 ? -9.805 1.432 -4.121 1 97.81 56 GLY B CA 1
ATOM 1568 C C . GLY B 1 56 ? -10.609 1.335 -5.402 1 97.81 56 GLY B C 1
ATOM 1569 O O . GLY B 1 56 ? -11.023 0.244 -5.805 1 97.81 56 GLY B O 1
ATOM 1570 N N . TYR B 1 57 ? -10.75 2.41 -6.047 1 96.94 57 TYR B N 1
ATOM 1571 C CA . TYR B 1 57 ? -11.492 2.416 -7.297 1 96.94 57 TYR B CA 1
ATOM 1572 C C . TYR B 1 57 ? -10.766 1.621 -8.375 1 96.94 57 TYR B C 1
ATOM 1574 O O . TYR B 1 57 ? -11.359 0.77 -9.039 1 96.94 57 TYR B O 1
ATOM 1582 N N . ILE B 1 58 ? -9.492 1.847 -8.469 1 97.94 58 ILE B N 1
ATOM 1583 C CA . ILE B 1 58 ? -8.727 1.25 -9.555 1 97.94 58 ILE B CA 1
ATOM 1584 C C . ILE B 1 58 ? -8.453 -0.22 -9.25 1 97.94 58 ILE B C 1
ATOM 1586 O O . ILE B 1 58 ? -8.07 -0.988 -10.133 1 97.94 58 ILE B O 1
ATOM 1590 N N . SER B 1 59 ? -8.641 -0.629 -8 1 98 59 SER B N 1
ATOM 1591 C CA . SER B 1 59 ? -8.328 -1.994 -7.594 1 98 59 SER B CA 1
ATOM 1592 C C . SER B 1 59 ? -9.281 -2.998 -8.242 1 98 59 SER B C 1
ATOM 1594 O O . SER B 1 59 ? -9.023 -4.203 -8.227 1 98 59 SER B O 1
ATOM 1596 N N . LEU B 1 60 ? -10.352 -2.543 -8.859 1 97.5 60 LEU B N 1
ATOM 1597 C CA . LEU B 1 60 ? -11.203 -3.434 -9.641 1 97.5 60 LEU B CA 1
ATOM 1598 C C . LEU B 1 60 ? -10.406 -4.16 -10.711 1 97.5 60 LEU B C 1
ATOM 1600 O O . LEU B 1 60 ? -10.766 -5.262 -11.133 1 97.5 60 LEU B O 1
ATOM 1604 N N . LEU B 1 61 ? -9.328 -3.543 -11.133 1 98 61 LEU B N 1
ATOM 1605 C CA . LEU B 1 61 ? -8.438 -4.133 -12.125 1 98 61 LEU B CA 1
ATOM 1606 C C . LEU B 1 61 ? -7.949 -5.504 -11.664 1 98 61 LEU B C 1
ATOM 1608 O O . LEU B 1 61 ? -7.746 -6.402 -12.484 1 98 61 LEU B O 1
ATOM 1612 N N . VAL B 1 62 ? -7.824 -5.719 -10.352 1 98.12 62 VAL B N 1
ATOM 1613 C CA . VAL B 1 62 ? -7.234 -6.941 -9.82 1 98.12 62 VAL B CA 1
ATOM 1614 C C . VAL B 1 62 ? -8.18 -8.117 -10.062 1 98.12 62 VAL B C 1
ATOM 1616 O O . VAL B 1 62 ? -7.793 -9.109 -10.695 1 98.12 62 VAL B O 1
ATOM 1619 N N . PRO B 1 63 ? -9.461 -8.07 -9.711 1 97.12 63 PRO B N 1
ATOM 1620 C CA . PRO B 1 63 ? -10.352 -9.188 -10.023 1 97.12 63 PRO B CA 1
ATOM 1621 C C . PRO B 1 63 ? -10.641 -9.305 -11.523 1 97.12 63 PRO B C 1
ATOM 1623 O O . PRO B 1 63 ? -10.844 -10.414 -12.023 1 97.12 63 PRO B O 1
ATOM 1626 N N . VAL B 1 64 ? -10.656 -8.227 -12.258 1 97.44 64 VAL B N 1
ATOM 1627 C CA . VAL B 1 64 ? -10.859 -8.297 -13.695 1 97.44 64 VAL B CA 1
ATOM 1628 C C . VAL B 1 64 ? -9.719 -9.078 -14.344 1 97.44 64 VAL B C 1
ATOM 1630 O O . VAL B 1 64 ? -9.953 -9.992 -15.141 1 97.44 64 VAL B O 1
ATOM 1633 N N . LEU B 1 65 ? -8.492 -8.797 -13.969 1 97.31 65 LEU B N 1
ATOM 1634 C CA . LEU B 1 65 ? -7.344 -9.539 -14.469 1 97.31 65 LEU B CA 1
ATOM 1635 C C . LEU B 1 65 ? -7.379 -10.984 -13.984 1 97.31 65 LEU B C 1
ATOM 1637 O O . LEU B 1 65 ? -6.996 -11.898 -14.719 1 97.31 65 LEU B O 1
ATOM 1641 N N . GLY B 1 66 ? -7.832 -11.156 -12.781 1 95.81 66 GLY B N 1
ATOM 1642 C CA . GLY B 1 66 ? -8.016 -12.508 -12.273 1 95.81 66 GLY B CA 1
ATOM 1643 C C . GLY B 1 66 ? -9.023 -13.312 -13.07 1 95.81 66 GLY B C 1
ATOM 1644 O O . GLY B 1 66 ? -8.82 -14.5 -13.32 1 95.81 66 GLY B O 1
ATOM 1645 N N . LEU B 1 67 ? -10.141 -12.609 -13.469 1 95.31 67 LEU B N 1
ATOM 1646 C CA . LEU B 1 67 ? -11.164 -13.25 -14.289 1 95.31 67 LEU B CA 1
ATOM 1647 C C . LEU B 1 67 ? -10.602 -13.641 -15.656 1 95.31 67 LEU B C 1
ATOM 1649 O O . LEU B 1 67 ? -10.875 -14.734 -16.156 1 95.31 67 LEU B O 1
ATOM 1653 N N . VAL B 1 68 ? -9.812 -12.781 -16.203 1 95.19 68 VAL B N 1
ATOM 1654 C CA . VAL B 1 68 ? -9.156 -13.086 -17.469 1 95.19 68 VAL B CA 1
ATOM 1655 C C . VAL B 1 68 ? -8.234 -14.297 -17.297 1 95.19 68 VAL B C 1
ATOM 1657 O O . VAL B 1 68 ? -8.25 -15.211 -18.125 1 95.19 68 VAL B O 1
ATOM 1660 N N . ALA B 1 69 ? -7.5 -14.312 -16.25 1 92.81 69 ALA B N 1
ATOM 1661 C CA . ALA B 1 69 ? -6.637 -15.445 -15.961 1 92.81 69 ALA B CA 1
ATOM 1662 C C . ALA B 1 69 ? -7.453 -16.719 -15.766 1 92.81 69 ALA B C 1
ATOM 1664 O O . ALA B 1 69 ? -7.062 -17.797 -16.219 1 92.81 69 ALA B O 1
ATOM 1665 N N . PHE B 1 70 ? -8.57 -16.547 -15.148 1 91.56 70 PHE B N 1
ATOM 1666 C CA . PHE B 1 70 ? -9.492 -17.641 -14.891 1 91.56 70 PHE B CA 1
ATOM 1667 C C . PHE B 1 70 ? -9.961 -18.266 -16.203 1 91.56 70 PHE B C 1
ATOM 1669 O O . PHE B 1 70 ? -10.102 -19.484 -16.297 1 91.56 70 PHE B O 1
ATOM 1676 N N . MET B 1 71 ? -10.055 -17.547 -17.188 1 92.31 71 MET B N 1
ATOM 1677 C CA . MET B 1 71 ? -10.609 -18.016 -18.453 1 92.31 71 MET B CA 1
ATOM 1678 C C . MET B 1 71 ? -9.492 -18.438 -19.406 1 92.31 71 MET B C 1
ATOM 1680 O O . MET B 1 71 ? -9.758 -19.109 -20.422 1 92.31 71 MET B O 1
ATOM 1684 N N . THR B 1 72 ? -8.266 -18.125 -19.062 1 90.19 72 THR B N 1
ATOM 1685 C CA . THR B 1 72 ? -7.219 -18.344 -20.062 1 90.19 72 THR B CA 1
ATOM 1686 C C . THR B 1 72 ? -6.195 -19.359 -19.547 1 90.19 72 THR B C 1
ATOM 1688 O O . THR B 1 72 ? -5.449 -19.938 -20.344 1 90.19 72 THR B O 1
ATOM 1691 N N . VAL B 1 73 ? -6.121 -19.453 -18.281 1 86.38 73 VAL B N 1
ATOM 1692 C CA . VAL B 1 73 ? -5.152 -20.391 -17.719 1 86.38 73 VAL B CA 1
ATOM 1693 C C . VAL B 1 73 ? -5.754 -21.797 -17.656 1 86.38 73 VAL B C 1
ATOM 1695 O O . VAL B 1 73 ? -6.871 -21.969 -17.172 1 86.38 73 VAL B O 1
ATOM 1698 N N . ASP B 1 74 ? -5.066 -22.734 -18.125 1 86.19 74 ASP B N 1
ATOM 1699 C CA . ASP B 1 74 ? -5.543 -24.109 -18.219 1 86.19 74 ASP B CA 1
ATOM 1700 C C . ASP B 1 74 ? -5.902 -24.672 -16.844 1 86.19 74 ASP B C 1
ATOM 1702 O O . ASP B 1 74 ? -5.113 -24.562 -15.898 1 86.19 74 ASP B O 1
ATOM 1706 N N . GLY B 1 75 ? -7.09 -25.141 -16.719 1 87.62 75 GLY B N 1
ATOM 1707 C CA . GLY B 1 75 ? -7.516 -25.828 -15.508 1 87.62 75 GLY B CA 1
ATOM 1708 C C . GLY B 1 75 ? -8.07 -24.891 -14.453 1 87.62 75 GLY B C 1
ATOM 1709 O O . GLY B 1 75 ? -8.578 -25.328 -13.422 1 87.62 75 GLY B O 1
ATOM 1710 N N . ALA B 1 76 ? -7.875 -23.734 -14.703 1 84.62 76 ALA B N 1
ATOM 1711 C CA . ALA B 1 76 ? -8.32 -22.766 -13.703 1 84.62 76 ALA B CA 1
ATOM 1712 C C . ALA B 1 76 ? -9.836 -22.828 -13.523 1 84.62 76 ALA B C 1
ATOM 1714 O O . ALA B 1 76 ? -10.336 -22.75 -12.398 1 84.62 76 ALA B O 1
ATOM 1715 N N . MET B 1 77 ? -10.555 -23.141 -14.586 1 89 77 MET B N 1
ATOM 1716 C CA . MET B 1 77 ? -12.016 -23.109 -14.547 1 89 77 MET B CA 1
ATOM 1717 C C . MET B 1 77 ? -12.555 -24.328 -13.805 1 89 77 MET B C 1
ATOM 1719 O O . MET B 1 77 ? -13.703 -24.328 -13.352 1 89 77 MET B O 1
ATOM 1723 N N . GLN B 1 78 ? -11.727 -25.266 -13.656 1 90.38 78 GLN B N 1
ATOM 1724 C CA . GLN B 1 78 ? -12.172 -26.484 -13 1 90.38 78 GLN B CA 1
ATOM 1725 C C . GLN B 1 78 ? -11.914 -26.422 -11.492 1 90.38 78 GLN B C 1
ATOM 1727 O O . GLN B 1 78 ? -12.336 -27.312 -10.75 1 90.38 78 GLN B O 1
ATOM 1732 N N . ASN B 1 79 ? -11.195 -25.422 -11.117 1 91.5 79 ASN B N 1
ATOM 1733 C CA . ASN B 1 79 ? -10.891 -25.25 -9.695 1 91.5 79 ASN B CA 1
ATOM 1734 C C . ASN B 1 79 ? -11.938 -24.391 -9 1 91.5 79 ASN B C 1
ATOM 1736 O O . ASN B 1 79 ? -12.016 -23.172 -9.234 1 91.5 79 ASN B O 1
ATOM 1740 N N . TYR B 1 80 ? -12.688 -24.875 -8.125 1 93 80 TYR B N 1
ATOM 1741 C CA . TYR B 1 80 ? -13.789 -24.188 -7.469 1 93 80 TYR B CA 1
ATOM 1742 C C . TYR B 1 80 ? -13.281 -23.094 -6.527 1 93 80 TYR B C 1
ATOM 1744 O O . TYR B 1 80 ? -14 -22.141 -6.227 1 93 80 TYR B O 1
ATOM 1752 N N . ALA B 1 81 ? -12.07 -23.297 -6.02 1 93.19 81 ALA B N 1
ATOM 1753 C CA . ALA B 1 81 ? -11.477 -22.266 -5.168 1 93.19 81 ALA B CA 1
ATOM 1754 C C . ALA B 1 81 ? -11.344 -20.938 -5.918 1 93.19 81 ALA B C 1
ATOM 1756 O O . ALA B 1 81 ? -11.523 -19.875 -5.332 1 93.19 81 ALA B O 1
ATOM 1757 N N . PHE B 1 82 ? -11.094 -21.062 -7.219 1 94.5 82 PHE B N 1
ATOM 1758 C CA . PHE B 1 82 ? -10.977 -19.844 -8.016 1 94.5 82 PHE B CA 1
ATOM 1759 C C . PHE B 1 82 ? -12.344 -19.188 -8.203 1 94.5 82 PHE B C 1
ATOM 1761 O O . PHE B 1 82 ? -12.445 -17.953 -8.234 1 94.5 82 PHE B O 1
ATOM 1768 N N . HIS B 1 83 ? -13.391 -19.953 -8.344 1 94.81 83 HIS B N 1
ATOM 1769 C CA . HIS B 1 83 ? -14.734 -19.406 -8.406 1 94.81 83 HIS B CA 1
ATOM 1770 C C . HIS B 1 83 ? -15.07 -18.625 -7.137 1 94.81 83 HIS B C 1
ATOM 1772 O O . HIS B 1 83 ? -15.57 -17.5 -7.211 1 94.81 83 HIS B O 1
ATOM 1778 N N . ALA B 1 84 ? -14.75 -19.203 -6.047 1 96.88 84 ALA B N 1
ATOM 1779 C CA . ALA B 1 84 ? -15.008 -18.547 -4.766 1 96.88 84 ALA B CA 1
ATOM 1780 C C . ALA B 1 84 ? -14.18 -17.281 -4.621 1 96.88 84 ALA B C 1
ATOM 1782 O O . ALA B 1 84 ? -14.656 -16.266 -4.086 1 96.88 84 ALA B O 1
ATOM 1783 N N . ALA B 1 85 ? -12.914 -17.375 -5.113 1 97.44 85 ALA B N 1
ATOM 1784 C CA . ALA B 1 85 ? -12.031 -16.219 -5.023 1 97.44 85 ALA B CA 1
ATOM 1785 C C . ALA B 1 85 ? -12.586 -15.047 -5.832 1 97.44 85 ALA B C 1
ATOM 1787 O O . ALA B 1 85 ? -12.531 -13.898 -5.391 1 97.44 85 ALA B O 1
ATOM 1788 N N . ILE B 1 86 ? -13.109 -15.297 -6.934 1 96.38 86 ILE B N 1
ATOM 1789 C CA . ILE B 1 86 ? -13.695 -14.25 -7.77 1 96.38 86 ILE B CA 1
ATOM 1790 C C . ILE B 1 86 ? -14.906 -13.641 -7.066 1 96.38 86 ILE B C 1
ATOM 1792 O O . ILE B 1 86 ? -15.039 -12.422 -6.996 1 96.38 86 ILE B O 1
ATOM 1796 N N . LEU B 1 87 ? -15.711 -14.5 -6.559 1 97 87 LEU B N 1
ATOM 1797 C CA . LEU B 1 87 ? -16.906 -14.023 -5.883 1 97 87 LEU B CA 1
ATOM 1798 C C . LEU B 1 87 ? -16.547 -13.188 -4.66 1 97 87 LEU B C 1
ATOM 1800 O O . LEU B 1 87 ? -17.078 -12.094 -4.469 1 97 87 LEU B O 1
ATOM 1804 N N . THR B 1 88 ? -15.625 -13.695 -3.863 1 98.19 88 THR B N 1
ATOM 1805 C CA . THR B 1 88 ? -15.242 -12.984 -2.648 1 98.19 88 THR B CA 1
ATOM 1806 C C . THR B 1 88 ? -14.555 -11.656 -2.988 1 98.19 88 THR B C 1
ATOM 1808 O O . THR B 1 88 ? -14.719 -10.672 -2.27 1 98.19 88 THR B O 1
ATOM 1811 N N . SER B 1 89 ? -13.812 -11.625 -4.082 1 98 89 SER B N 1
ATOM 1812 C CA . SER B 1 89 ? -13.156 -10.383 -4.477 1 98 89 SER B CA 1
ATOM 1813 C C . SER B 1 89 ? -14.18 -9.32 -4.859 1 98 89 SER B C 1
ATOM 1815 O O . SER B 1 89 ? -14 -8.133 -4.555 1 98 89 SER B O 1
ATOM 1817 N N . LEU B 1 90 ? -15.242 -9.727 -5.52 1 97.12 90 LEU B N 1
ATOM 1818 C CA . LEU B 1 90 ? -16.297 -8.789 -5.883 1 97.12 90 LEU B CA 1
ATOM 1819 C C . LEU B 1 90 ? -17 -8.25 -4.641 1 97.12 90 LEU B C 1
ATOM 1821 O O . LEU B 1 90 ? -17.297 -7.055 -4.559 1 97.12 90 LEU B O 1
ATOM 1825 N N . VAL B 1 91 ? -17.234 -9.109 -3.734 1 98.31 91 VAL B N 1
ATOM 1826 C CA . VAL B 1 91 ? -17.859 -8.703 -2.477 1 98.31 91 VAL B CA 1
ATOM 1827 C C . VAL B 1 91 ? -16.938 -7.723 -1.744 1 98.31 91 VAL B C 1
ATOM 1829 O O . VAL B 1 91 ? -17.406 -6.695 -1.243 1 98.31 91 VAL B O 1
ATOM 1832 N N . ALA B 1 92 ? -15.656 -8.055 -1.695 1 98.5 92 ALA B N 1
ATOM 1833 C CA . ALA B 1 92 ? -14.695 -7.172 -1.038 1 98.5 92 ALA B CA 1
ATOM 1834 C C . ALA B 1 92 ? -14.68 -5.793 -1.687 1 98.5 92 ALA B C 1
ATOM 1836 O O . ALA B 1 92 ? -14.641 -4.773 -0.993 1 98.5 92 ALA B O 1
ATOM 1837 N N . TRP B 1 93 ? -14.727 -5.844 -2.975 1 98.12 93 TRP B N 1
ATOM 1838 C CA . TRP B 1 93 ? -14.703 -4.57 -3.689 1 98.12 93 TRP B CA 1
ATOM 1839 C C . TRP B 1 93 ? -15.969 -3.764 -3.406 1 98.12 93 TRP B C 1
ATOM 1841 O O . TRP B 1 93 ? -15.906 -2.545 -3.221 1 98.12 93 TRP B O 1
ATOM 1851 N N . LEU B 1 94 ? -17.109 -4.379 -3.332 1 98.19 94 LEU B N 1
ATOM 1852 C CA . LEU B 1 94 ? -18.344 -3.697 -3.004 1 98.19 94 LEU B CA 1
ATOM 1853 C C . LEU B 1 94 ? -18.312 -3.145 -1.582 1 98.19 94 LEU B C 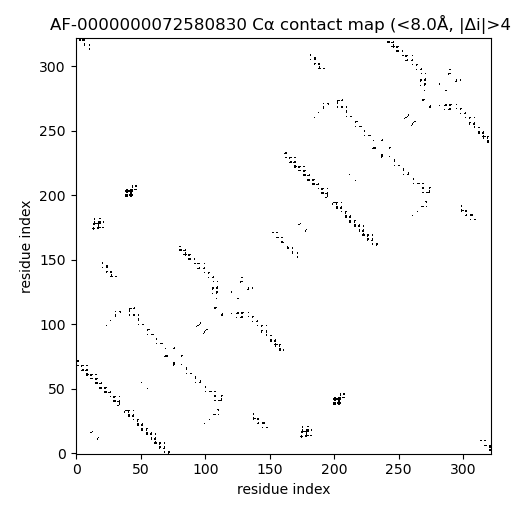1
ATOM 1855 O O . LEU B 1 94 ? -18.781 -2.033 -1.33 1 98.19 94 LEU B O 1
ATOM 1859 N N . VAL B 1 95 ? -17.766 -3.914 -0.64 1 98.62 95 VAL B N 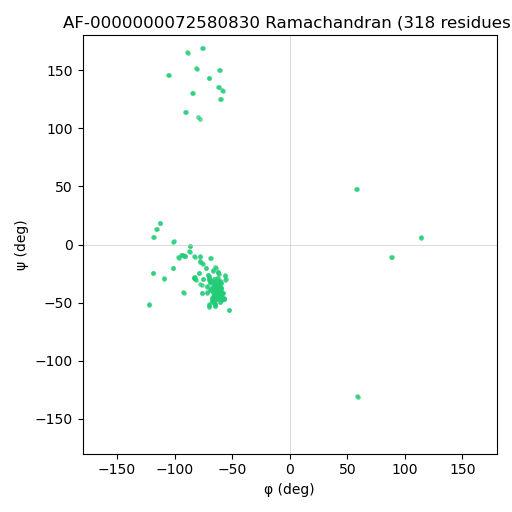1
ATOM 1860 C CA . VAL B 1 95 ? -17.609 -3.445 0.732 1 98.62 95 VAL B CA 1
ATOM 1861 C C . VAL B 1 95 ? -16.734 -2.197 0.75 1 98.62 95 VAL B C 1
ATOM 1863 O O . VAL B 1 95 ? -17.031 -1.232 1.461 1 98.62 95 VAL B O 1
ATOM 1866 N N . LEU B 1 96 ? -15.727 -2.199 -0.02 1 98.5 96 LEU B N 1
ATOM 1867 C CA . LEU B 1 96 ? -14.805 -1.07 -0.108 1 98.5 96 LEU B CA 1
ATOM 1868 C C . LEU B 1 96 ? -15.523 0.176 -0.616 1 98.5 96 LEU B C 1
ATOM 1870 O O . LEU B 1 96 ? -15.453 1.236 0.009 1 98.5 96 LEU B O 1
ATOM 1874 N N . LEU B 1 97 ? -16.312 0.075 -1.631 1 97.94 97 LEU B N 1
ATOM 1875 C CA . LEU B 1 97 ? -16.938 1.206 -2.297 1 97.94 97 LEU B CA 1
ATOM 1876 C C . LEU B 1 97 ? -18.125 1.715 -1.489 1 97.94 97 LEU B C 1
ATOM 1878 O O . LEU B 1 97 ? -18.359 2.924 -1.41 1 97.94 97 LEU B O 1
ATOM 1882 N N . LEU B 1 98 ? -18.781 0.789 -0.854 1 98.19 98 LEU B N 1
ATOM 1883 C CA . LEU B 1 98 ? -20.078 1.171 -0.275 1 98.19 98 LEU B CA 1
ATOM 1884 C C . LEU B 1 98 ? -19.938 1.406 1.226 1 98.19 98 LEU B C 1
ATOM 1886 O O . LEU B 1 98 ? -20.797 2.049 1.833 1 98.19 98 LEU B O 1
ATOM 1890 N N . ALA B 1 99 ? -18.922 0.873 1.785 1 98.5 99 ALA B N 1
ATOM 1891 C CA . ALA B 1 99 ? -18.828 0.968 3.24 1 98.5 99 ALA B CA 1
ATOM 1892 C C . ALA B 1 99 ? -17.531 1.663 3.664 1 98.5 99 ALA B C 1
ATOM 1894 O O . ALA B 1 99 ? -17.578 2.697 4.336 1 98.5 99 ALA B O 1
ATOM 1895 N N . VAL B 1 100 ? -16.438 1.235 3.189 1 98.69 100 VAL B N 1
ATOM 1896 C CA . VAL B 1 100 ? -15.148 1.73 3.67 1 98.69 100 VAL B CA 1
ATOM 1897 C C . VAL B 1 100 ? -14.945 3.174 3.217 1 98.69 100 VAL B C 1
ATOM 1899 O O . VAL B 1 100 ? -14.719 4.066 4.039 1 98.69 100 VAL B O 1
ATOM 1902 N N . ILE B 1 101 ? -15.07 3.434 1.935 1 98.38 101 ILE B N 1
ATOM 1903 C CA . ILE B 1 101 ? -14.75 4.734 1.354 1 98.38 101 ILE B CA 1
ATOM 1904 C C . ILE B 1 101 ? -15.711 5.789 1.894 1 98.38 101 ILE B C 1
ATOM 1906 O O . ILE B 1 101 ? -15.281 6.84 2.377 1 98.38 101 ILE B O 1
ATOM 1910 N N . PRO B 1 102 ? -17.031 5.527 1.945 1 97.56 102 PRO B N 1
ATOM 1911 C CA . PRO B 1 102 ? -17.922 6.547 2.506 1 97.56 102 PRO B CA 1
ATOM 1912 C C . PRO B 1 102 ? -17.672 6.797 3.99 1 97.56 102 PRO B C 1
ATOM 1914 O O . PRO B 1 102 ? -17.781 7.938 4.453 1 97.56 102 PRO B O 1
ATOM 1917 N N . GLN B 1 103 ? -17.328 5.734 4.699 1 97.69 103 GLN B N 1
ATOM 1918 C CA . GLN B 1 103 ? -17.062 5.891 6.125 1 97.69 103 GLN B CA 1
ATOM 1919 C C . GLN B 1 103 ? -15.812 6.734 6.355 1 97.69 103 GLN B C 1
ATOM 1921 O O . GLN B 1 103 ? -15.773 7.551 7.281 1 97.69 103 GLN B O 1
ATOM 1926 N N . GLN B 1 104 ? -14.844 6.535 5.547 1 98.38 104 GLN B N 1
ATOM 1927 C CA . GLN B 1 104 ? -13.625 7.328 5.668 1 98.38 104 GLN B CA 1
ATOM 1928 C C . GLN B 1 104 ? -13.867 8.781 5.277 1 98.38 104 GLN B C 1
ATOM 1930 O O . GLN B 1 104 ? -13.281 9.695 5.859 1 98.38 104 GLN B O 1
ATOM 1935 N N . ARG B 1 105 ? -14.727 8.984 4.371 1 97.94 105 ARG B N 1
ATOM 1936 C CA . ARG B 1 105 ? -15.094 10.352 4.016 1 97.94 105 ARG B CA 1
ATOM 1937 C C . ARG B 1 105 ? -15.75 11.062 5.195 1 97.94 105 ARG B C 1
ATOM 1939 O O . ARG B 1 105 ? -15.445 12.219 5.477 1 97.94 105 ARG B O 1
ATOM 1946 N N . ARG B 1 106 ? -16.625 10.438 5.879 1 97.62 106 ARG B N 1
ATOM 1947 C CA . ARG B 1 106 ? -17.25 11.023 7.059 1 97.62 106 ARG B CA 1
ATOM 1948 C C . ARG B 1 106 ? -16.219 11.359 8.125 1 97.62 106 ARG B C 1
ATOM 1950 O O . ARG B 1 106 ? -16.312 12.398 8.781 1 97.62 106 ARG B O 1
ATOM 1957 N N . GLY B 1 107 ? -15.305 10.445 8.266 1 97.81 107 GLY B N 1
ATOM 1958 C CA . GLY B 1 107 ? -14.211 10.742 9.18 1 97.81 107 GLY B CA 1
ATOM 1959 C C . GLY B 1 107 ? -13.438 11.992 8.797 1 97.81 107 GLY B C 1
ATOM 1960 O O . GLY B 1 107 ? -13.125 12.82 9.656 1 97.81 107 GLY B O 1
ATOM 1961 N N . LEU B 1 108 ? -13.148 12.039 7.535 1 96.94 108 LEU B N 1
ATOM 1962 C CA . LEU B 1 108 ? -12.43 13.203 7.02 1 96.94 108 LEU B CA 1
ATOM 1963 C C . LEU B 1 108 ? -13.219 14.484 7.273 1 96.94 108 LEU B C 1
ATOM 1965 O O . LEU B 1 108 ? -12.648 15.492 7.688 1 96.94 108 LEU B O 1
ATOM 1969 N N . ILE B 1 109 ? -14.461 14.477 7.086 1 97.31 109 ILE B N 1
ATOM 1970 C CA . ILE B 1 109 ? -15.328 15.625 7.297 1 97.31 109 ILE B CA 1
ATOM 1971 C C . ILE B 1 109 ? -15.344 15.992 8.781 1 97.31 109 ILE B C 1
ATOM 1973 O O . ILE B 1 109 ? -15.312 17.172 9.133 1 97.31 109 ILE B O 1
ATOM 1977 N N . SER B 1 110 ? -15.344 15.023 9.641 1 96.75 110 SER B N 1
ATOM 1978 C CA . SER B 1 110 ? -15.469 15.25 11.07 1 96.75 110 SER B CA 1
ATOM 1979 C C . SER B 1 110 ? -14.273 16.031 11.617 1 96.75 110 SER B C 1
ATOM 1981 O O . SER B 1 110 ? -14.344 16.609 12.695 1 96.75 110 SER B O 1
ATOM 1983 N N . VAL B 1 111 ? -13.188 16.016 10.883 1 95.31 111 VAL B N 1
ATOM 1984 C CA . VAL B 1 111 ? -11.992 16.688 11.375 1 95.31 111 VAL B CA 1
ATOM 1985 C C . VAL B 1 111 ? -11.648 17.859 10.445 1 95.31 111 VAL B C 1
ATOM 1987 O O . VAL B 1 111 ? -10.508 18.328 10.43 1 95.31 111 VAL B O 1
ATOM 1990 N N . ASP B 1 112 ? -12.594 18.203 9.594 1 93.38 112 ASP B N 1
ATOM 1991 C CA . ASP B 1 112 ? -12.438 19.312 8.648 1 93.38 112 ASP B CA 1
ATOM 1992 C C . ASP B 1 112 ? -11.227 19.094 7.746 1 93.38 112 ASP B C 1
ATOM 1994 O O . ASP B 1 112 ? -10.398 19.984 7.582 1 93.38 112 ASP B O 1
ATOM 1998 N N . GLY B 1 113 ? -11.195 17.844 7.223 1 94.06 113 GLY B N 1
ATOM 1999 C CA . GLY B 1 113 ? -10.023 17.453 6.461 1 94.06 113 GLY B CA 1
ATOM 2000 C C . GLY B 1 113 ? -10.234 17.516 4.961 1 94.06 113 GLY B C 1
ATOM 2001 O O . GLY B 1 113 ? -9.344 17.156 4.188 1 94.06 113 GLY B O 1
ATOM 2002 N N . LEU B 1 114 ? -11.305 17.922 4.523 1 93 114 LEU B N 1
ATOM 2003 C CA . LEU B 1 114 ? -11.57 18.031 3.094 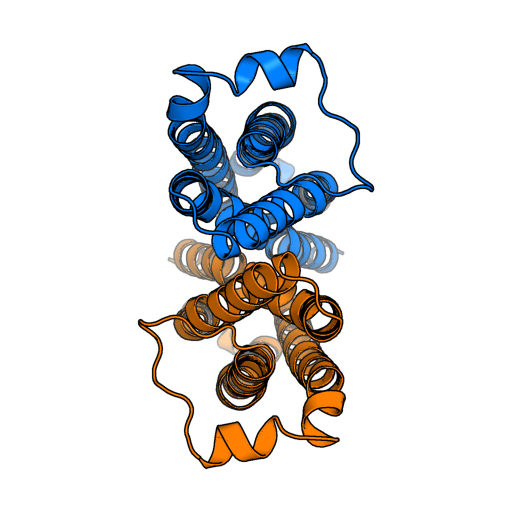1 93 114 LEU B CA 1
ATOM 2004 C C . LEU B 1 114 ? -10.766 19.156 2.473 1 93 114 LEU B C 1
ATOM 2006 O O . LEU B 1 114 ? -10.5 20.172 3.127 1 93 114 LEU B O 1
ATOM 2010 N N . ASP B 1 115 ? -10.352 18.891 1.286 1 87.31 115 ASP B N 1
ATOM 2011 C CA . ASP B 1 115 ? -9.664 19.938 0.536 1 87.31 115 ASP B CA 1
ATOM 2012 C C . ASP B 1 115 ? -10.664 20.781 -0.258 1 87.31 115 ASP B C 1
ATOM 2014 O O . ASP B 1 115 ? -11.805 20.375 -0.456 1 87.31 115 ASP B O 1
ATOM 2018 N N . GLU B 1 116 ? -10.148 21.938 -0.731 1 86 116 GLU B N 1
ATOM 2019 C CA . GLU B 1 116 ? -10.984 22.859 -1.502 1 86 116 GLU B CA 1
ATOM 2020 C C . GLU B 1 116 ? -11.477 22.203 -2.789 1 86 116 GLU B C 1
ATOM 2022 O O . GLU B 1 116 ? -12.578 22.516 -3.264 1 86 116 GLU B O 1
ATOM 2027 N N . SER B 1 117 ? -10.68 21.188 -3.236 1 86.56 117 SER B N 1
ATOM 2028 C CA . SER B 1 117 ? -11.016 20.547 -4.508 1 86.56 117 SER B CA 1
ATOM 2029 C C . SER B 1 117 ? -12.008 19.406 -4.309 1 86.56 117 SER B C 1
ATOM 2031 O O . SER B 1 117 ? -12.562 18.875 -5.277 1 86.56 117 SER B O 1
ATOM 2033 N N . ASP B 1 118 ? -12.289 19.141 -3.031 1 90.81 118 ASP B N 1
ATOM 2034 C CA . ASP B 1 118 ? -13.203 18.047 -2.756 1 90.81 118 ASP B CA 1
ATOM 2035 C C . ASP B 1 118 ? -14.664 18.484 -2.912 1 90.81 118 ASP B C 1
ATOM 2037 O O . ASP B 1 118 ? -14.977 19.656 -2.766 1 90.81 118 ASP B O 1
ATOM 2041 N N . THR B 1 119 ? -15.477 17.453 -3.275 1 92.5 119 THR B N 1
ATOM 2042 C CA . THR B 1 119 ? -16.906 17.719 -3.223 1 92.5 119 THR B CA 1
ATOM 2043 C C . THR B 1 119 ? -17.328 18.125 -1.816 1 92.5 119 THR B C 1
ATOM 2045 O O . THR B 1 119 ? -16.938 17.5 -0.834 1 92.5 119 THR B O 1
ATOM 2048 N N . PRO B 1 120 ? -18.125 19.234 -1.769 1 94 120 PRO B N 1
ATOM 2049 C CA . PRO B 1 120 ? -18.578 19.656 -0.444 1 94 120 PRO B CA 1
ATOM 2050 C C . PRO B 1 120 ? -19.406 18.609 0.271 1 94 120 PRO B C 1
ATOM 2052 O O . PRO B 1 120 ? -20.078 17.797 -0.381 1 94 120 PRO B O 1
ATOM 2055 N N . ALA B 1 121 ? -19.297 18.656 1.604 1 95.31 121 ALA B N 1
ATOM 2056 C CA . ALA B 1 121 ? -20.078 17.734 2.416 1 95.31 121 ALA B CA 1
ATOM 2057 C C . ALA B 1 121 ? -21.578 17.953 2.219 1 95.31 121 ALA B C 1
ATOM 2059 O O . ALA B 1 121 ? -22.047 19.094 2.143 1 95.31 121 ALA B O 1
ATOM 2060 N N . SER B 1 122 ? -22.281 16.906 2.084 1 95.69 122 SER B N 1
ATOM 2061 C CA . SER B 1 122 ? -23.734 16.984 2.031 1 95.69 122 SER B CA 1
ATOM 2062 C C . SER B 1 122 ? -24.328 17.219 3.42 1 95.69 122 SER B C 1
ATOM 2064 O O . SER B 1 122 ? -23.641 17.062 4.43 1 95.69 122 SER B O 1
ATOM 2066 N N . GLU B 1 123 ? -25.672 17.547 3.398 1 94.94 123 GLU B N 1
ATOM 2067 C CA . GLU B 1 123 ? -26.375 17.734 4.664 1 94.94 123 GLU B CA 1
ATOM 2068 C C . GLU B 1 123 ? -26.406 16.453 5.484 1 94.94 123 GLU B C 1
ATOM 2070 O O . GLU B 1 123 ? -26.234 16.484 6.707 1 94.94 123 GLU B O 1
ATOM 2075 N N . ASP B 1 124 ? -26.578 15.422 4.773 1 94.25 124 ASP B N 1
ATOM 2076 C CA . ASP B 1 124 ? -26.625 14.117 5.438 1 94.25 124 ASP B CA 1
ATOM 2077 C C . ASP B 1 124 ? -25.281 13.781 6.07 1 94.25 124 ASP B C 1
ATOM 2079 O O . ASP B 1 124 ? -25.234 13.242 7.18 1 94.25 124 ASP B O 1
ATOM 2083 N N . GLU B 1 125 ? -24.219 14 5.367 1 95.31 125 GLU B N 1
ATOM 2084 C CA . GLU B 1 125 ? -22.875 13.742 5.883 1 95.31 125 GLU B CA 1
ATOM 2085 C C . GLU B 1 125 ? -22.578 14.617 7.098 1 95.31 125 GLU B C 1
ATOM 2087 O O . GLU B 1 125 ? -21.984 14.148 8.078 1 95.31 125 GLU B O 1
ATOM 2092 N N . LEU B 1 126 ? -22.969 15.898 7.074 1 94.19 126 LEU B N 1
ATOM 2093 C CA . LEU B 1 126 ? -22.734 16.828 8.172 1 94.19 126 LEU B CA 1
ATOM 2094 C C . LEU B 1 126 ? -23.484 16.391 9.422 1 94.19 126 LEU B C 1
ATOM 2096 O O . LEU B 1 126 ? -22.969 16.5 10.539 1 94.19 126 LEU B O 1
ATOM 2100 N N . ALA B 1 127 ? -24.672 15.961 9.219 1 93.12 127 ALA B N 1
ATOM 2101 C CA . ALA B 1 127 ? -25.453 15.469 10.344 1 93.12 127 ALA B CA 1
ATOM 2102 C C . ALA B 1 127 ? -24.812 14.234 10.969 1 93.12 127 ALA B C 1
ATOM 2104 O O . ALA B 1 127 ? -24.891 14.039 12.18 1 93.12 127 ALA B O 1
ATOM 2105 N N . ALA B 1 128 ? -24.078 13.438 10.18 1 92.44 128 ALA B N 1
ATOM 2106 C CA . ALA B 1 128 ? -23.5 12.164 10.602 1 92.44 128 ALA B CA 1
ATOM 2107 C C . ALA B 1 128 ? -22.188 12.367 11.359 1 92.44 128 ALA B C 1
ATOM 2109 O O . ALA B 1 128 ? -21.641 11.422 11.914 1 92.44 128 ALA B O 1
ATOM 2110 N N . VAL B 1 129 ? -21.672 13.461 11.367 1 94.62 129 VAL B N 1
ATOM 2111 C CA . VAL B 1 129 ? -20.375 13.688 11.992 1 94.62 129 VAL B CA 1
ATOM 2112 C C . VAL B 1 129 ? -20.547 14.578 13.219 1 94.62 129 VAL B C 1
ATOM 2114 O O . VAL B 1 129 ? -19.594 15.234 13.656 1 94.62 129 VAL B O 1
ATOM 2117 N N . GLN B 1 130 ? -21.719 14.727 13.773 1 91.25 130 GLN B N 1
ATOM 2118 C CA . GLN B 1 130 ? -21.984 15.57 14.93 1 91.25 130 GLN B CA 1
ATOM 2119 C C . GLN B 1 130 ? -22.172 14.734 16.203 1 91.25 130 GLN B C 1
ATOM 2121 O O . GLN B 1 130 ? -22.594 13.578 16.125 1 91.25 130 GLN B O 1
ATOM 2126 N N . GLY B 1 131 ? -21.734 15.281 17.312 1 89.12 131 GLY B N 1
ATOM 2127 C CA . GLY B 1 131 ? -21.984 14.719 18.641 1 89.12 131 GLY B CA 1
ATOM 2128 C C . GLY B 1 131 ? -21.469 13.305 18.797 1 89.12 131 GLY B C 1
ATOM 2129 O O . GLY B 1 131 ? -20.297 13.031 18.484 1 89.12 131 GLY B O 1
ATOM 2130 N N . ASP B 1 132 ? -22.328 12.422 19.297 1 88.81 132 ASP B N 1
ATOM 2131 C CA . ASP B 1 132 ? -22 11.031 19.594 1 88.81 132 ASP B CA 1
ATOM 2132 C C . ASP B 1 132 ? -21.672 10.258 18.328 1 88.81 132 ASP B C 1
ATOM 2134 O O . ASP B 1 132 ? -20.844 9.344 18.359 1 88.81 132 ASP B O 1
ATOM 2138 N N . ALA B 1 133 ? -22.266 10.688 17.312 1 90.31 133 ALA B N 1
ATOM 2139 C CA . ALA B 1 133 ? -22.016 10.008 16.031 1 90.31 133 ALA B CA 1
ATOM 2140 C C . ALA B 1 133 ? -20.578 10.188 15.594 1 90.31 133 ALA B C 1
ATOM 2142 O O . ALA B 1 133 ? -19.953 9.242 15.086 1 90.31 133 ALA B O 1
ATOM 2143 N N . ALA B 1 134 ? -20.062 11.289 15.82 1 91.56 134 ALA B N 1
ATOM 2144 C CA . ALA B 1 134 ? -18.672 11.578 15.461 1 91.56 134 ALA B CA 1
ATOM 2145 C C . ALA B 1 134 ? -17.703 10.719 16.266 1 91.56 134 ALA B C 1
ATOM 2147 O O . ALA B 1 134 ? -16.688 10.273 15.75 1 91.56 134 ALA B O 1
ATOM 2148 N N . GLN B 1 135 ? -18.125 10.438 17.453 1 93.56 135 GLN B N 1
ATOM 2149 C CA . GLN B 1 135 ? -17.266 9.656 18.344 1 93.56 135 GLN B CA 1
ATOM 2150 C C . GLN B 1 135 ? -17.219 8.195 17.906 1 93.56 135 GLN B C 1
ATOM 2152 O O . GLN B 1 135 ? -16.266 7.48 18.234 1 93.56 135 GLN B O 1
ATOM 2157 N N . ALA B 1 136 ? -18.156 7.742 17.156 1 96.31 136 ALA B N 1
ATOM 2158 C CA . ALA B 1 136 ? -18.266 6.344 16.75 1 96.31 136 ALA B CA 1
ATOM 2159 C C . ALA B 1 136 ? -17.547 6.098 15.43 1 96.31 136 ALA B C 1
ATOM 2161 O O . ALA B 1 136 ? -17.328 4.949 15.047 1 96.31 136 ALA B O 1
ATOM 2162 N N . LEU B 1 137 ? -17.141 7.164 14.805 1 97.62 137 LEU B N 1
ATOM 2163 C CA . LEU B 1 137 ? -16.641 7.078 13.438 1 97.62 137 LEU B CA 1
ATOM 2164 C C . LEU B 1 137 ? -15.375 6.219 13.367 1 97.62 137 LEU B C 1
ATOM 2166 O O . LEU B 1 137 ? -15.258 5.344 12.508 1 97.62 137 LEU B O 1
ATOM 2170 N N . PRO B 1 138 ? -14.422 6.383 14.305 1 98 138 PRO B N 1
ATOM 2171 C CA . PRO B 1 138 ? -13.234 5.535 14.227 1 98 138 PRO B CA 1
ATOM 2172 C C . PRO B 1 138 ? -13.555 4.051 14.383 1 98 138 PRO B C 1
ATOM 2174 O O . PRO B 1 138 ? -13 3.217 13.664 1 98 138 PRO B O 1
ATOM 2177 N N . GLY B 1 139 ? -14.383 3.766 15.266 1 98.19 139 GLY B N 1
ATOM 2178 C CA . GLY B 1 139 ? -14.773 2.379 15.453 1 98.19 139 GLY B CA 1
ATOM 2179 C C . GLY B 1 139 ? -15.43 1.768 14.227 1 98.19 139 GLY B C 1
ATOM 2180 O O . GLY B 1 139 ? -15.141 0.624 13.867 1 98.19 139 GLY B O 1
ATOM 2181 N N . LYS B 1 140 ? -16.312 2.5 13.602 1 97.94 140 LYS B N 1
ATOM 2182 C CA . LYS B 1 140 ? -16.984 2.043 12.383 1 97.94 140 LYS B CA 1
ATOM 2183 C C . LYS B 1 140 ? -15.969 1.862 11.25 1 97.94 140 LYS B C 1
ATOM 2185 O O . LYS B 1 140 ? -16.047 0.886 10.5 1 97.94 140 LYS B O 1
ATOM 2190 N N . ALA B 1 141 ? -15.078 2.842 11.133 1 98.31 141 ALA B N 1
ATOM 2191 C CA . ALA B 1 141 ? -14.039 2.738 10.117 1 98.31 141 ALA B CA 1
ATOM 2192 C C . ALA B 1 141 ? -13.188 1.493 10.328 1 98.31 141 ALA B C 1
ATOM 2194 O O . ALA B 1 141 ? -12.844 0.793 9.375 1 98.31 141 ALA B O 1
ATOM 2195 N N . ALA B 1 142 ? -12.844 1.215 11.578 1 98.5 142 ALA B N 1
ATOM 2196 C CA . ALA B 1 142 ? -12.062 0.031 11.906 1 98.5 142 ALA B CA 1
ATOM 2197 C C . ALA B 1 142 ? -12.812 -1.247 11.547 1 98.5 142 ALA B C 1
ATOM 2199 O O . ALA B 1 142 ? -12.219 -2.195 11.023 1 98.5 142 ALA B O 1
ATOM 2200 N N . MET B 1 143 ? -14.094 -1.218 11.797 1 98.56 143 MET B N 1
ATOM 2201 C CA . MET B 1 143 ? -14.922 -2.391 11.531 1 98.56 143 MET B CA 1
ATOM 2202 C C . MET B 1 143 ? -14.977 -2.689 10.031 1 98.56 143 MET B C 1
ATOM 2204 O O . MET B 1 143 ? -14.695 -3.811 9.609 1 98.56 143 MET B O 1
ATOM 2208 N N . PHE B 1 144 ? -15.273 -1.753 9.234 1 98.5 144 PHE B N 1
ATOM 2209 C CA . PHE B 1 144 ? -15.398 -1.95 7.793 1 98.5 144 PHE B CA 1
ATOM 2210 C C . PHE B 1 144 ? -14.039 -2.234 7.16 1 98.5 144 PHE B C 1
ATOM 2212 O O . PHE B 1 144 ? -13.938 -3.061 6.254 1 98.5 144 PHE B O 1
ATOM 2219 N N . GLY B 1 145 ? -13.016 -1.526 7.645 1 98.5 145 GLY B N 1
ATOM 2220 C CA . GLY B 1 145 ? -11.672 -1.847 7.188 1 98.5 145 GLY B CA 1
ATOM 2221 C C . GLY B 1 145 ? -11.266 -3.275 7.492 1 98.5 145 GLY B C 1
ATOM 2222 O O . GLY B 1 145 ? -10.656 -3.945 6.652 1 98.5 145 GLY B O 1
ATOM 2223 N N . GLY B 1 146 ? -11.578 -3.684 8.688 1 98.56 146 GLY B N 1
ATOM 2224 C CA . GLY B 1 146 ? -11.289 -5.051 9.086 1 98.56 146 GLY B CA 1
ATOM 2225 C C . GLY B 1 146 ? -12 -6.082 8.234 1 98.56 146 GLY B C 1
ATOM 2226 O O . GLY B 1 146 ? -11.422 -7.105 7.867 1 98.56 146 GLY B O 1
ATOM 2227 N N . ILE B 1 147 ? -13.273 -5.82 7.949 1 98.69 147 ILE B N 1
ATOM 2228 C CA . ILE B 1 147 ? -14.055 -6.719 7.105 1 98.69 147 ILE B CA 1
ATOM 2229 C C . ILE B 1 147 ? -13.414 -6.816 5.723 1 98.69 147 ILE B C 1
ATOM 2231 O O . ILE B 1 147 ? -13.227 -7.914 5.195 1 98.69 147 ILE B O 1
ATOM 2235 N N . PHE B 1 148 ? -13.102 -5.688 5.125 1 98.69 148 PHE B N 1
ATOM 2236 C CA . PHE B 1 148 ? -12.453 -5.664 3.82 1 98.69 148 PHE B CA 1
ATOM 2237 C C . PHE B 1 148 ? -11.141 -6.445 3.854 1 98.69 148 PHE B C 1
ATOM 2239 O O . PHE B 1 148 ? -10.891 -7.277 2.979 1 98.69 148 PHE B O 1
ATOM 2246 N N . ASN B 1 149 ? -10.312 -6.199 4.879 1 98.75 149 ASN B N 1
ATOM 2247 C CA . ASN B 1 149 ? -9 -6.824 4.965 1 98.75 149 ASN B CA 1
ATOM 2248 C C . ASN B 1 149 ? -9.109 -8.336 5.172 1 98.75 149 ASN B C 1
ATOM 2250 O O . ASN B 1 149 ? -8.297 -9.102 4.652 1 98.75 149 ASN B O 1
ATOM 2254 N N . LEU B 1 150 ? -10.109 -8.719 5.938 1 98.75 150 LEU B N 1
ATOM 2255 C CA . LEU B 1 150 ? -10.352 -10.148 6.078 1 98.75 150 LEU B CA 1
ATOM 2256 C C . LEU B 1 150 ? -10.758 -10.766 4.742 1 98.75 150 LEU B C 1
ATOM 2258 O O . LEU B 1 150 ? -10.266 -11.836 4.375 1 98.75 150 LEU B O 1
ATOM 2262 N N . LEU B 1 151 ? -11.586 -10.102 4.004 1 98.69 151 LEU B N 1
ATOM 2263 C CA . LEU B 1 151 ? -12.094 -10.617 2.734 1 98.69 151 LEU B CA 1
ATOM 2264 C C . LEU B 1 151 ? -10.969 -10.758 1.714 1 98.69 151 LEU B C 1
ATOM 2266 O O . LEU B 1 151 ? -10.859 -11.781 1.038 1 98.69 151 LEU B O 1
ATOM 2270 N N . TRP B 1 152 ? -10.133 -9.734 1.563 1 97.94 152 TRP B N 1
ATOM 2271 C CA . TRP B 1 152 ? -9.078 -9.867 0.562 1 97.94 152 TRP B CA 1
ATOM 2272 C C . TRP B 1 152 ? -8.055 -10.914 0.986 1 97.94 152 TRP B C 1
ATOM 2274 O O . TRP B 1 152 ? -7.473 -11.602 0.142 1 97.94 152 TRP B O 1
ATOM 2284 N N . LEU B 1 153 ? -7.832 -11.062 2.316 1 98.5 153 LEU B N 1
ATOM 2285 C CA . LEU B 1 153 ? -6.922 -12.102 2.781 1 98.5 153 LEU B CA 1
ATOM 2286 C C . LEU B 1 153 ? -7.465 -13.484 2.443 1 98.5 153 LEU B C 1
ATOM 2288 O O . LEU B 1 153 ? -6.727 -14.344 1.955 1 98.5 153 LEU B O 1
ATOM 2292 N N . VAL B 1 154 ? -8.727 -13.695 2.701 1 98.5 154 VAL B N 1
ATOM 2293 C CA . VAL B 1 154 ? -9.383 -14.953 2.369 1 98.5 154 VAL B CA 1
ATOM 2294 C C . VAL B 1 154 ? -9.305 -15.195 0.864 1 98.5 154 VAL B C 1
ATOM 2296 O O . VAL B 1 154 ? -9.008 -16.312 0.421 1 98.5 154 VAL B O 1
ATOM 2299 N N . THR B 1 155 ? -9.57 -14.156 0.084 1 98.38 155 THR B N 1
ATOM 2300 C CA . THR B 1 155 ? -9.477 -14.25 -1.368 1 98.38 155 THR B CA 1
ATOM 2301 C C . THR B 1 155 ? -8.078 -14.695 -1.794 1 98.38 155 THR B C 1
ATOM 2303 O O . THR B 1 155 ? -7.941 -15.617 -2.607 1 98.38 155 THR B O 1
ATOM 2306 N N . ALA B 1 156 ? -7.078 -14.109 -1.229 1 98 156 ALA B N 1
ATOM 2307 C CA . ALA B 1 156 ? -5.695 -14.453 -1.557 1 98 156 ALA B CA 1
ATOM 2308 C C . ALA B 1 156 ? -5.398 -15.914 -1.216 1 98 156 ALA B C 1
ATOM 2310 O O . ALA B 1 156 ? -4.801 -16.625 -2.018 1 98 156 ALA B O 1
ATOM 2311 N N . ILE B 1 157 ? -5.855 -16.328 -0.053 1 97.69 157 ILE B N 1
ATOM 2312 C CA . ILE B 1 157 ? -5.605 -17.688 0.4 1 97.69 157 ILE B CA 1
ATOM 2313 C C . ILE B 1 157 ? -6.301 -18.672 -0.533 1 97.69 157 ILE B C 1
ATOM 2315 O O . ILE B 1 157 ? -5.727 -19.703 -0.892 1 97.69 157 ILE B O 1
ATOM 2319 N N . LEU B 1 158 ? -7.5 -18.406 -1.008 1 97 158 LEU B N 1
ATOM 2320 C CA . LEU B 1 158 ? -8.281 -19.281 -1.879 1 97 158 LEU B CA 1
ATOM 2321 C C . LEU B 1 158 ? -7.562 -19.516 -3.205 1 97 158 LEU B C 1
ATOM 2323 O O . LEU B 1 158 ? -7.77 -20.531 -3.863 1 97 158 LEU B O 1
ATOM 2327 N N . MET B 1 159 ? -6.711 -18.656 -3.578 1 95.19 159 MET B N 1
ATOM 2328 C CA . MET B 1 159 ? -6.031 -18.75 -4.867 1 95.19 159 MET B CA 1
ATOM 2329 C C . MET B 1 159 ? -4.902 -19.781 -4.812 1 95.19 159 MET B C 1
ATOM 2331 O O . MET B 1 159 ? -4.336 -20.141 -5.844 1 95.19 159 MET B O 1
ATOM 2335 N N . PHE B 1 160 ? -4.613 -20.203 -3.686 1 94.06 160 PHE B N 1
ATOM 2336 C CA . PHE B 1 160 ? -3.49 -21.125 -3.547 1 94.06 160 PHE B CA 1
ATOM 2337 C C . PHE B 1 160 ? -3.951 -22.469 -3.004 1 94.06 160 PHE B C 1
ATOM 2339 O O . PHE B 1 160 ? -3.131 -23.297 -2.615 1 94.06 160 PHE B O 1
ATOM 2346 N N . VAL B 1 161 ? -5.297 -22.641 -2.879 1 91.81 161 VAL B N 1
ATOM 2347 C CA . VAL B 1 161 ? -5.859 -23.906 -2.445 1 91.81 161 VAL B CA 1
ATOM 2348 C C . VAL B 1 161 ? -6.316 -24.719 -3.662 1 91.81 161 VAL B C 1
ATOM 2350 O O . VAL B 1 161 ? -6.676 -24.141 -4.691 1 91.81 161 VAL B O 1
#

pLDDT: mean 95.47, std 4.67, range [57.72, 98.75]

Nearest PDB structures (foldseek):
  7sqc-assembly1_1Y  TM=3.407E-01  e=5.754E+00  Chlamydomonas reinhardtii
  3i9w-assembly1_A  TM=2.332E-01  e=8.982E+00  Escherichia coli K-12
  7sqc-assembly1_1Y  TM=3.832E-01  e=3.979E+00  Chlamydomonas reinhardtii

Radius of gyration: 20.62 Å; Cα contacts (8 Å, |Δi|>4): 464; chains: 2; bounding box: 52×54×42 Å

Foldseek 3Di:
DLVVLVVVLVVLCVVQVVLLLVLLQVQLVLLVVLLVPDPVSLVVLLVSLVSLVVSLVVSVVNLVSLVVSCVPPPPSVVQVLSVVLSVLVVVLSCLSVPQQNVLSVLSSVLSPNDDPPDDDDDPVSVVCCDDPSVVCSSVSSNVSSVVSNVSNVSSVVSVVD/DLVVLVVVLVVLCVVQVVLLLVLLQVQLVLLVVLVVPDPVSLVVLLVSLVSLVVSLVVSVVNLVSLVVSCVPPPCSVVQVLSVVLSVLVVVLSCLSVPQQNVLSVLSSVLSPNDDPPDDDDDPVSVVQCDDPSVVCSSVSSNVSSVVSSVSNVSSVVSVVD

Secondary structure (DSSP, 8-state):
-HHHHHHHHHHHHHHHHHHHHHHHHHHHHHHHHHHTT-HHHHHHHHHHHHHHHHHHHHTTHHHHHHHHHHHHSTTGGG-HHHHHHHHHHHHHHHHIIIIIHHHHHHHHHHTT---TTSPPPPHHHHHHTSHHHHHHHHHHHHHHHHHHHHHHHHHHHHTT-/-HHHHHHHHHHHHHHHHHHHHHHHHHHHHHHHHHHTT-HHHHHHHHHHHHHHHHHHHHTTHHHHHHHHHHHHSTTGGG-HHHHHHHHHHHHHHHHIIIIIHHHHHHHHHHTT---TTSPPPPHHHHHHTSHHHHHHHHHHHHHHHHHHHHHHHHHHHHTT-

Solvent-accessible surface area (backbone atoms only — not comparable to full-atom values): 15682 Å² total; per-residue (Å²): 112,54,46,56,43,47,44,52,24,53,53,41,34,18,59,23,44,11,33,28,49,50,25,37,68,49,35,24,66,32,41,51,43,23,70,72,66,37,65,43,29,31,18,30,33,40,45,26,44,46,46,28,47,57,31,50,63,58,32,55,53,28,56,54,33,44,51,51,33,38,74,62,30,85,66,38,74,77,35,64,40,48,56,50,24,52,52,39,43,52,51,27,50,48,43,39,64,71,43,34,46,55,44,40,48,41,48,31,55,56,56,70,37,67,53,92,88,44,83,75,81,46,72,68,53,55,62,52,33,40,74,72,49,38,72,45,40,38,60,52,36,39,49,43,28,48,52,35,47,50,35,51,50,51,24,57,54,29,68,54,98,113,52,46,57,42,46,44,52,22,53,53,42,34,19,60,21,46,10,33,28,50,51,23,36,67,49,35,23,66,32,42,52,43,23,71,73,67,36,65,43,28,31,18,30,34,39,46,27,45,47,45,28,48,58,30,50,63,59,33,55,54,28,58,53,34,44,51,52,34,38,76,62,30,86,66,38,75,76,36,64,40,46,56,50,24,52,54,38,43,52,50,27,49,48,43,40,64,71,43,34,45,55,44,41,48,41,48,33,54,57,57,69,36,68,54,92,86,46,81,76,81,46,73,70,52,54,62,54,33,41,74,73,48,38,70,44,40,38,59,52,36,39,49,42,29,48,52,36,47,51,35,51,51,52,25,57,54,29,69,52,99

Organism: Corynebacterium urealyticum (strain ATCC 43042 / DSM 7109) (NCBI:txid504474)

Sequence (322 aa):
MDQFITALHVIAAILLIGPVAVATSAFAPTLRAAQSGSAKAVGSVATLAGMTRRYGYISLLVPVLGLVAFMTVDGAMQNYAFHAAILTSLVAWLVLLLAVIPQQRRGLISVDGLDESDTPASEDELAAVQGDAAQALPGKAAMFGGIFNLLWLVTAILMFVMDQFITALHVIAAILLIGPVAVATSAFAPTLRAAQSGSAKAVGSVATLAGMTRRYGYISLLVPVLGLVAFMTVDGAMQNYAFHAAILTSLVAWLVLLLAVIPQQRRGLISVDGLDESDTPASEDELAAVQGDAAQALPGKAAMFGGIFNLLWLVTAILMFV